Protein AF-A0A7C3IJN9-F1 (afdb_monomer_lite)

Radius of gyration: 26.04 Å; chains: 1; bounding box: 94×50×66 Å

Foldseek 3Di:
DDDDDDDDDDDDDDPDDPPPDPPPDPDDDPQFFWKWWDFPVDIAIAGDWDDDDQKIWGAHPVGIDIDGNVRTPDMDTHRLPPDPLQALLSLLLVLLCLPVPPCPDPVVDPPCDQPSQNHPPDPLLVSLVVCLVRCPDLSVLSVSLSNSSNSCVVVVNLVVSLVSLCVSLVVCVVPLSNVLSSLSSSLSSCSNDHDPVVSVVSLVVSCVSCVVCVVSSVVSVVSSVVPDPPDDPDPPDDDPDD

Sequence (242 aa):
MHVAWLTLALAATLAEPPPERPEAEFPAPFVGLHVLVRLADDLFTGHDLRYEGGQFRLRQREGDLTFAEERVLQVQFVDPRRDEFRDPVGLAIHVAHLRRGAPLKRLLIQRFGEGVLLRPEDPLAETFHRLVPRMWHPDLAALLCTEAARRCFLERRSKDAVMLFEAAALAEKARPDHAFVYGLMRVAALADFARPDEVQAAIRQLDAAHPEHRREILRFGLALREELPDRPGPPRILKGLK

Structure (mmCIF, N/CA/C/O backbone):
data_AF-A0A7C3IJN9-F1
#
_entry.id   AF-A0A7C3IJN9-F1
#
loop_
_atom_site.group_PDB
_atom_site.id
_atom_site.type_symbol
_atom_site.label_atom_id
_atom_site.label_alt_id
_atom_site.label_comp_id
_atom_site.label_asym_id
_atom_site.label_entity_id
_atom_site.label_seq_id
_atom_site.pdbx_PDB_ins_code
_atom_site.Cartn_x
_atom_site.Cartn_y
_atom_site.Cartn_z
_atom_site.occupancy
_atom_site.B_iso_or_equiv
_atom_site.auth_seq_id
_atom_site.auth_comp_id
_atom_site.auth_asym_id
_atom_site.auth_atom_id
_atom_site.pdbx_PDB_model_num
ATOM 1 N N . MET A 1 1 ? -68.624 38.966 11.008 1.00 31.97 1 MET A N 1
ATOM 2 C CA . MET A 1 1 ? -68.941 38.734 12.435 1.00 31.97 1 MET A CA 1
ATOM 3 C C . MET A 1 1 ? -69.465 37.312 12.590 1.00 31.97 1 MET A C 1
ATOM 5 O O . MET A 1 1 ? -70.337 36.961 11.816 1.00 31.97 1 MET A O 1
ATOM 9 N N . HIS A 1 2 ? -68.885 36.560 13.537 1.00 29.66 2 HIS A N 1
ATOM 10 C CA . HIS A 1 2 ? -69.374 35.352 14.251 1.00 29.66 2 HIS A CA 1
ATOM 11 C C . HIS A 1 2 ? -69.974 34.191 13.417 1.00 29.66 2 HIS A C 1
ATOM 13 O O . HIS A 1 2 ? -71.009 34.345 12.792 1.00 29.66 2 HIS A O 1
ATOM 19 N N . VAL A 1 3 ? -69.268 33.064 13.223 1.00 30.95 3 VAL A N 1
ATOM 20 C CA . VAL A 1 3 ? -69.105 31.871 14.108 1.00 30.95 3 VAL A CA 1
ATOM 21 C C . VAL A 1 3 ? -70.408 31.093 14.364 1.00 30.95 3 VAL A C 1
ATOM 23 O O . VAL A 1 3 ? -71.243 31.573 15.119 1.00 30.95 3 VAL A O 1
ATOM 26 N N . ALA A 1 4 ? -70.501 29.874 13.801 1.00 31.56 4 ALA A N 1
ATOM 27 C CA . ALA A 1 4 ? -70.979 28.604 14.405 1.00 31.56 4 ALA A CA 1
ATOM 28 C C . ALA A 1 4 ? -71.211 27.566 13.277 1.00 31.56 4 ALA A C 1
ATOM 30 O O . ALA A 1 4 ? -72.054 27.772 12.414 1.00 31.56 4 ALA A O 1
ATOM 31 N N . TRP A 1 5 ? -70.308 26.601 13.072 1.00 28.75 5 TRP A N 1
ATOM 32 C CA . TRP A 1 5 ? -70.354 25.224 13.604 1.00 28.75 5 TRP A CA 1
ATOM 33 C C . TRP A 1 5 ? -71.613 24.425 13.229 1.00 28.75 5 TRP A C 1
ATOM 35 O O . TRP A 1 5 ? -72.658 24.610 13.841 1.00 28.75 5 TRP A O 1
ATOM 45 N N . LEU A 1 6 ? -71.458 23.439 12.333 1.00 29.19 6 LEU A N 1
ATOM 46 C CA . LEU A 1 6 ? -71.998 22.096 12.564 1.00 29.19 6 LEU A CA 1
ATOM 47 C C . LEU A 1 6 ? -71.285 21.026 11.722 1.00 29.19 6 LEU A C 1
ATOM 49 O O . LEU A 1 6 ? -71.168 21.097 10.503 1.00 29.19 6 LEU A O 1
ATOM 53 N N . THR A 1 7 ? -70.769 20.071 12.480 1.00 38.94 7 THR A N 1
ATOM 54 C CA . THR A 1 7 ? -69.966 18.890 12.187 1.00 38.94 7 THR A CA 1
ATOM 55 C C . THR A 1 7 ? -70.764 17.827 11.433 1.00 38.94 7 THR A C 1
ATOM 57 O O . THR A 1 7 ? -71.922 17.603 11.769 1.00 38.94 7 THR A O 1
ATOM 60 N N . LEU A 1 8 ? -70.118 17.072 10.539 1.00 34.22 8 LEU A N 1
ATOM 61 C CA . LEU A 1 8 ? -70.414 15.645 10.361 1.00 34.22 8 LEU A CA 1
ATOM 62 C C . LEU A 1 8 ? -69.212 14.926 9.742 1.00 34.22 8 LEU A C 1
ATOM 64 O O . LEU A 1 8 ? -68.739 15.249 8.656 1.00 34.22 8 LEU A O 1
ATOM 68 N N . ALA A 1 9 ? -68.698 13.985 10.525 1.00 37.03 9 ALA A N 1
ATOM 69 C CA . ALA A 1 9 ? -67.607 13.083 10.218 1.00 37.03 9 ALA A CA 1
ATOM 70 C C . ALA A 1 9 ? -68.034 12.019 9.201 1.00 37.03 9 ALA A C 1
ATOM 72 O O . ALA A 1 9 ? -69.174 11.567 9.268 1.00 37.03 9 ALA A O 1
ATOM 73 N N . LEU A 1 10 ? -67.098 11.523 8.382 1.00 31.80 10 LEU A N 1
ATOM 74 C CA . LEU A 1 10 ? -66.952 10.079 8.184 1.00 31.80 10 LEU A CA 1
ATOM 75 C C . LEU A 1 10 ? -65.645 9.693 7.474 1.00 31.80 10 LEU A C 1
ATOM 77 O O . LEU A 1 10 ? -65.274 10.271 6.461 1.00 31.80 10 LEU A O 1
ATOM 81 N N . ALA A 1 11 ? -65.065 8.617 8.007 1.00 34.41 11 ALA A N 1
ATOM 82 C CA . ALA A 1 11 ? -64.186 7.638 7.376 1.00 34.41 11 ALA A CA 1
ATOM 83 C C . ALA A 1 11 ? -62.744 8.050 7.042 1.00 34.41 11 ALA A C 1
ATOM 85 O O . ALA A 1 11 ? -62.400 8.519 5.961 1.00 34.41 11 ALA A O 1
ATOM 86 N N . ALA A 1 12 ? -61.884 7.699 7.998 1.00 40.62 12 ALA A N 1
ATOM 87 C CA . ALA A 1 12 ? -60.512 7.303 7.762 1.00 40.62 12 ALA A CA 1
ATOM 88 C C . ALA A 1 12 ? -60.417 6.255 6.639 1.00 40.62 12 ALA A C 1
ATOM 90 O O . ALA A 1 12 ? -61.021 5.186 6.722 1.00 40.62 12 ALA A O 1
ATOM 91 N N . THR A 1 13 ? -59.568 6.518 5.654 1.00 37.34 13 THR A N 1
ATOM 92 C CA . THR A 1 13 ? -58.823 5.463 4.970 1.00 37.34 13 THR A CA 1
ATOM 93 C C . THR A 1 13 ? -57.368 5.634 5.357 1.00 37.34 13 THR A C 1
ATOM 95 O O . THR A 1 13 ? -56.725 6.614 4.984 1.00 37.34 13 THR A O 1
ATOM 98 N N . LEU A 1 14 ? -56.898 4.681 6.160 1.00 45.66 14 LEU A N 1
ATOM 99 C CA . LEU A 1 14 ? -55.496 4.357 6.364 1.00 45.66 14 LEU A CA 1
ATOM 100 C C . LEU A 1 14 ? -54.824 4.239 4.992 1.00 45.66 14 LEU A C 1
ATOM 102 O O . LEU A 1 14 ? -54.976 3.229 4.311 1.00 45.66 14 LEU A O 1
ATOM 106 N N . ALA A 1 15 ? -54.117 5.281 4.572 1.00 41.75 15 ALA A N 1
ATOM 107 C CA . ALA A 1 15 ? -53.058 5.125 3.596 1.00 41.75 15 ALA A CA 1
ATOM 108 C C . ALA A 1 15 ? -51.794 4.873 4.416 1.00 41.75 15 ALA A C 1
ATOM 110 O O . ALA A 1 15 ? -51.289 5.781 5.077 1.00 41.75 15 ALA A O 1
ATOM 111 N N . GLU A 1 16 ? -51.348 3.618 4.448 1.00 43.84 16 GLU A N 1
ATOM 112 C CA . GLU A 1 16 ? -50.003 3.287 4.911 1.00 43.84 16 GLU A CA 1
ATOM 113 C C . GLU A 1 16 ? -49.004 4.206 4.186 1.00 43.84 16 GLU A C 1
ATOM 115 O O . GLU A 1 16 ? -49.148 4.413 2.972 1.00 43.84 16 GLU A O 1
ATOM 120 N N . PRO A 1 17 ? -48.018 4.803 4.885 1.00 49.34 17 PRO A N 1
ATOM 121 C CA . PRO A 1 17 ? -46.947 5.490 4.186 1.00 49.34 17 PRO A CA 1
ATOM 122 C C . PRO A 1 17 ? -46.278 4.471 3.251 1.00 49.34 17 PRO A C 1
ATOM 124 O O . PRO A 1 17 ? -46.093 3.316 3.649 1.00 49.34 17 PRO A O 1
ATOM 127 N N . PRO A 1 18 ? -45.951 4.849 2.002 1.00 48.44 18 PRO A N 1
ATOM 128 C CA . PRO A 1 18 ? -45.268 3.936 1.098 1.00 48.44 18 PRO A CA 1
ATOM 129 C C . PRO A 1 18 ? -43.995 3.433 1.789 1.00 48.44 18 PRO A C 1
ATOM 131 O O . PRO A 1 18 ? -43.355 4.225 2.487 1.00 48.44 18 PRO A O 1
ATOM 134 N N . PRO A 1 19 ? -43.623 2.150 1.626 1.00 46.22 19 PRO A N 1
ATOM 135 C CA . PRO A 1 19 ? -42.416 1.628 2.243 1.00 46.22 19 PRO A CA 1
ATOM 136 C C . PRO A 1 19 ? -41.251 2.523 1.832 1.00 46.22 19 PRO A C 1
ATOM 138 O O . PRO A 1 19 ? -41.043 2.760 0.636 1.00 46.22 19 PRO A O 1
ATOM 141 N N . GLU A 1 20 ? -40.545 3.055 2.831 1.00 46.28 20 GLU A N 1
ATOM 142 C CA . GLU A 1 20 ? -39.294 3.774 2.636 1.00 46.28 20 GLU A CA 1
ATOM 143 C C . GLU A 1 20 ? -38.434 2.917 1.711 1.00 46.28 20 GLU A C 1
ATOM 145 O O . GLU A 1 20 ? -38.054 1.787 2.035 1.00 46.28 20 GLU A O 1
ATOM 150 N N . ARG A 1 21 ? -38.201 3.415 0.493 1.00 44.62 21 ARG A N 1
ATOM 151 C CA . ARG A 1 21 ? -37.205 2.812 -0.385 1.00 44.62 21 ARG A CA 1
ATOM 152 C C . ARG A 1 21 ? -35.904 2.832 0.416 1.00 44.62 21 ARG A C 1
ATOM 154 O O . ARG A 1 21 ? -35.572 3.906 0.917 1.00 44.62 21 ARG A O 1
ATOM 161 N N . PRO A 1 22 ? -35.165 1.715 0.546 1.00 43.25 22 PRO A N 1
ATOM 162 C CA . PRO A 1 22 ? -33.823 1.805 1.090 1.00 43.25 22 PRO A CA 1
ATOM 163 C C . PRO A 1 22 ? -33.089 2.829 0.229 1.00 43.25 22 PRO A C 1
ATOM 165 O O . PRO A 1 22 ? -33.107 2.711 -0.999 1.00 43.25 22 PRO A O 1
ATOM 168 N N . GLU A 1 23 ? -32.551 3.867 0.866 1.00 45.41 23 GLU A N 1
ATOM 169 C CA . GLU A 1 23 ? -31.748 4.912 0.242 1.00 45.41 23 GLU A CA 1
ATOM 170 C C . GLU A 1 23 ? -30.538 4.262 -0.440 1.00 45.41 23 GLU A C 1
ATOM 172 O O . GLU A 1 23 ? -29.438 4.163 0.098 1.00 45.41 23 GLU A O 1
ATOM 177 N N . ALA A 1 24 ? -30.753 3.758 -1.648 1.00 53.69 24 ALA A N 1
ATOM 178 C CA . ALA A 1 24 ? -29.718 3.364 -2.574 1.00 53.69 24 ALA A CA 1
ATOM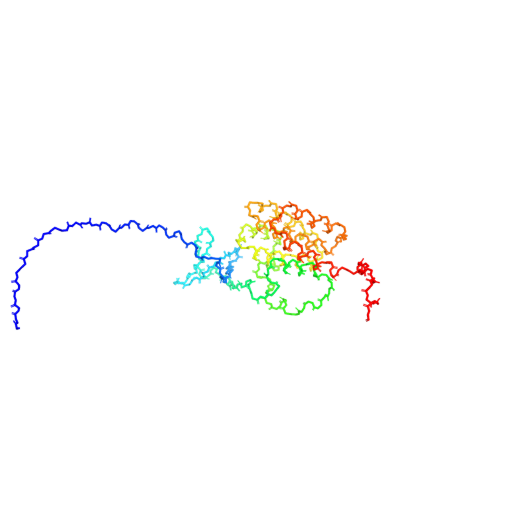 179 C C . ALA A 1 24 ? -29.267 4.625 -3.311 1.00 53.69 24 ALA A C 1
ATOM 181 O O . ALA A 1 24 ? -29.474 4.767 -4.509 1.00 53.69 24 ALA A O 1
ATOM 182 N N . GLU A 1 25 ? -28.656 5.548 -2.577 1.00 37.81 25 GLU A N 1
ATOM 183 C CA . GLU A 1 25 ? -27.892 6.651 -3.145 1.00 37.81 25 GLU A CA 1
ATOM 184 C C . GLU A 1 25 ? -26.593 6.763 -2.351 1.00 37.81 25 GLU A C 1
ATOM 186 O O . GLU A 1 25 ? -26.507 7.443 -1.335 1.00 37.81 25 GLU A O 1
ATOM 191 N N . PHE A 1 26 ? -25.552 6.060 -2.807 1.00 45.16 26 PHE A N 1
ATOM 192 C CA . PHE A 1 26 ? -24.185 6.495 -2.529 1.00 45.16 26 PHE A CA 1
ATOM 193 C C . PHE A 1 26 ? -23.992 7.824 -3.274 1.00 45.16 26 PHE A C 1
ATOM 195 O O . PHE A 1 26 ? -23.938 7.804 -4.509 1.00 45.16 26 PHE A O 1
ATOM 202 N N . PRO A 1 27 ? -23.898 8.983 -2.598 1.00 39.66 27 PRO A N 1
ATOM 203 C CA . PRO A 1 27 ? -23.778 10.237 -3.310 1.00 39.66 27 PRO A CA 1
ATOM 204 C C . PRO A 1 27 ? -22.301 10.455 -3.648 1.00 39.66 27 PRO A C 1
ATOM 206 O O . PRO A 1 27 ? -21.495 10.656 -2.744 1.00 39.66 27 PRO A O 1
ATOM 209 N N . ALA A 1 28 ? -21.971 10.465 -4.946 1.00 39.91 28 ALA A N 1
ATOM 210 C CA . ALA A 1 28 ? -20.707 10.963 -5.511 1.00 39.91 28 ALA A CA 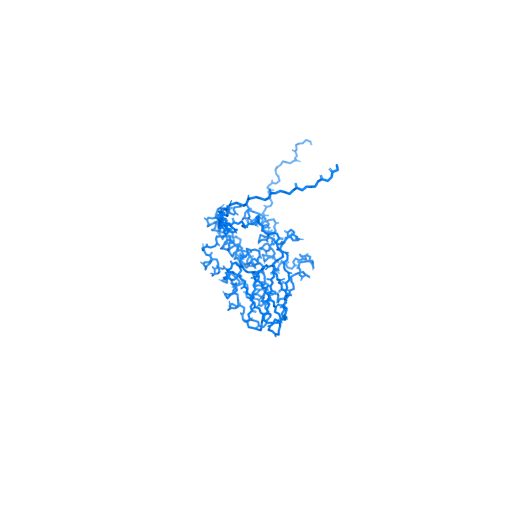1
ATOM 211 C C . ALA A 1 28 ? -19.410 10.264 -5.003 1.00 39.91 28 ALA A C 1
ATOM 213 O O . ALA A 1 28 ? -19.415 9.537 -4.011 1.00 39.91 28 ALA A O 1
ATOM 214 N N . PRO A 1 29 ? -18.246 10.421 -5.671 1.00 41.56 29 PRO A N 1
ATOM 215 C CA . PRO A 1 29 ? -16.986 9.927 -5.117 1.00 41.56 29 PRO A CA 1
ATOM 216 C C . PRO A 1 29 ? -16.675 10.705 -3.835 1.00 41.56 29 PRO A C 1
ATOM 218 O O . PRO A 1 29 ? -16.202 11.840 -3.898 1.00 41.56 29 PRO A O 1
ATOM 221 N N . PHE A 1 30 ? -16.968 10.103 -2.679 1.00 46.09 30 PHE A N 1
ATOM 222 C CA . PHE A 1 30 ? -16.747 10.683 -1.356 1.00 46.09 30 PHE A CA 1
ATOM 223 C C . PHE A 1 30 ? -15.338 11.294 -1.277 1.00 46.09 30 PHE A C 1
ATOM 225 O O . PHE A 1 30 ? -14.324 10.598 -1.322 1.00 46.09 30 PHE A O 1
ATOM 232 N N . VAL A 1 31 ? -15.278 12.623 -1.185 1.00 49.59 31 VAL A N 1
ATOM 233 C CA . VAL A 1 31 ? -14.062 13.408 -0.921 1.00 49.59 31 VAL A CA 1
ATOM 234 C C . VAL A 1 31 ? -13.859 13.435 0.599 1.00 49.59 31 VAL A C 1
ATOM 236 O O . VAL A 1 31 ? -13.909 14.484 1.231 1.00 49.59 31 VAL A O 1
ATOM 239 N N . GLY A 1 32 ? -13.793 12.258 1.221 1.00 57.41 32 GLY A N 1
ATOM 240 C CA . GLY A 1 32 ? -13.760 12.118 2.675 1.00 57.41 32 GLY A CA 1
ATOM 241 C C . GLY A 1 32 ? -12.337 11.992 3.206 1.00 57.41 32 GLY A C 1
ATOM 242 O O . GLY A 1 32 ? -11.511 11.309 2.608 1.00 57.41 32 GLY A O 1
ATOM 243 N N . LEU A 1 33 ? -12.068 12.603 4.362 1.00 71.94 33 LEU A N 1
ATOM 244 C CA . LEU A 1 33 ? -10.936 12.224 5.207 1.00 71.94 33 LEU A CA 1
ATOM 245 C C . LEU A 1 33 ? -11.056 10.728 5.528 1.00 71.94 33 LEU A C 1
ATOM 247 O O . LEU A 1 33 ? -12.065 10.301 6.095 1.00 71.94 33 LEU A O 1
ATOM 251 N N . HIS A 1 34 ? -10.045 9.934 5.185 1.00 81.62 34 HIS A N 1
ATOM 252 C CA . HIS A 1 34 ? -9.958 8.564 5.673 1.00 81.62 34 HIS A CA 1
ATOM 253 C C . HIS A 1 34 ? -9.617 8.589 7.155 1.00 81.62 34 HIS A C 1
ATOM 255 O O . HIS A 1 34 ? -8.799 9.392 7.599 1.00 81.62 34 HIS A O 1
ATOM 261 N N . VAL A 1 35 ? -10.224 7.696 7.922 1.00 87.06 35 VAL A N 1
ATOM 262 C CA . VAL A 1 35 ? -9.933 7.552 9.344 1.00 87.06 35 VAL A CA 1
ATOM 263 C C . VAL A 1 35 ? -9.258 6.214 9.573 1.00 87.06 35 VAL A C 1
ATOM 265 O O . VAL A 1 35 ? -9.725 5.183 9.091 1.00 87.06 35 VAL A O 1
ATOM 268 N N . LEU A 1 36 ? -8.160 6.249 10.314 1.00 88.19 36 LEU A N 1
ATOM 269 C CA . LEU A 1 36 ? -7.450 5.097 10.835 1.00 88.19 36 LEU A CA 1
ATOM 270 C C . LEU A 1 36 ? -7.704 5.040 12.339 1.00 88.19 36 LEU A C 1
ATOM 272 O O . LEU A 1 36 ? -7.437 6.009 13.047 1.00 88.19 36 LEU A O 1
ATOM 276 N N . VAL A 1 37 ? -8.224 3.917 12.820 1.00 90.62 37 VAL A N 1
ATOM 277 C CA . VAL A 1 37 ? -8.437 3.658 14.245 1.00 90.62 37 VAL A CA 1
ATOM 278 C C . VAL A 1 37 ? -7.566 2.480 14.636 1.00 90.62 37 VAL A C 1
ATOM 280 O O . VAL A 1 37 ? -7.714 1.380 14.099 1.00 90.62 37 VAL A O 1
ATOM 283 N N . ARG A 1 38 ? -6.643 2.713 15.565 1.00 89.44 38 ARG A N 1
ATOM 284 C CA . ARG A 1 38 ? -5.737 1.693 16.078 1.00 89.44 38 ARG A CA 1
ATOM 285 C C . ARG A 1 38 ? -6.160 1.231 17.459 1.00 89.44 38 ARG A C 1
ATOM 287 O O . ARG A 1 38 ? -6.350 2.043 18.363 1.00 89.44 38 ARG A O 1
ATOM 294 N N . LEU A 1 39 ? -6.234 -0.084 17.607 1.00 91.12 39 LEU A N 1
ATOM 295 C CA . LEU A 1 39 ? -6.335 -0.791 18.878 1.00 91.12 39 LEU A CA 1
ATOM 296 C C . LEU A 1 39 ? -4.984 -1.466 19.183 1.00 91.12 39 LEU A C 1
ATOM 298 O O . LEU A 1 39 ? -4.082 -1.453 18.345 1.00 91.12 39 LEU A O 1
ATOM 302 N N . ALA A 1 40 ? -4.843 -2.080 20.361 1.00 85.12 40 ALA A N 1
ATOM 303 C CA . ALA A 1 40 ? -3.608 -2.769 20.765 1.00 85.12 40 ALA A CA 1
ATOM 304 C C . ALA A 1 40 ? -3.120 -3.810 19.745 1.00 85.12 40 ALA A C 1
ATOM 306 O O . ALA A 1 40 ? -1.946 -3.806 19.372 1.00 85.12 40 ALA A O 1
ATOM 307 N N . ASP A 1 41 ? -4.045 -4.624 19.238 1.00 82.94 41 ASP A N 1
ATOM 308 C CA . ASP A 1 41 ? -3.721 -5.759 18.371 1.00 82.94 41 ASP A CA 1
ATOM 309 C C . ASP A 1 41 ? -4.156 -5.553 16.916 1.00 82.94 41 ASP A C 1
ATOM 311 O O . ASP A 1 41 ? -3.899 -6.412 16.065 1.00 82.94 41 ASP A O 1
ATOM 315 N N . ASP A 1 42 ? -4.826 -4.430 16.614 1.00 87.69 42 ASP A N 1
ATOM 316 C CA . ASP A 1 42 ? -5.486 -4.267 15.324 1.00 87.69 42 ASP A CA 1
ATOM 317 C C . ASP A 1 42 ? -5.579 -2.833 14.777 1.00 87.69 42 ASP A C 1
ATOM 319 O O . ASP A 1 42 ? -5.455 -1.847 15.503 1.00 87.69 42 ASP A O 1
ATOM 323 N N . LEU A 1 43 ? -5.805 -2.727 13.464 1.00 89.19 43 LEU A N 1
ATOM 324 C CA . LEU A 1 43 ? -6.036 -1.474 12.746 1.00 89.19 43 LEU A CA 1
ATOM 325 C C . LEU A 1 43 ? -7.294 -1.561 11.886 1.00 89.19 43 LEU A C 1
ATOM 327 O O . LEU A 1 43 ? -7.444 -2.463 11.054 1.00 89.19 43 LEU A O 1
ATOM 331 N N . PHE A 1 44 ? -8.129 -0.537 12.013 1.00 89.50 44 PHE A N 1
ATOM 332 C CA . PHE A 1 44 ? -9.328 -0.349 11.216 1.00 89.50 44 PHE A CA 1
ATOM 333 C C . PHE A 1 44 ? -9.217 0.919 10.383 1.00 89.50 44 PHE A C 1
ATOM 335 O O . PHE A 1 44 ? -8.703 1.939 10.839 1.00 89.50 44 PHE A O 1
ATOM 342 N N . THR A 1 45 ? -9.715 0.852 9.152 1.00 88.62 45 THR A N 1
ATOM 343 C CA . THR A 1 45 ? -9.779 2.001 8.246 1.00 88.62 45 THR A CA 1
ATOM 344 C C . THR A 1 45 ? -11.218 2.245 7.829 1.00 88.62 45 THR A C 1
ATOM 346 O O . THR A 1 45 ? -11.943 1.278 7.595 1.00 88.62 45 THR A O 1
ATOM 349 N N . GLY A 1 46 ? -11.628 3.500 7.702 1.00 88.81 46 GLY A N 1
ATOM 350 C CA . GLY A 1 46 ? -12.984 3.846 7.293 1.00 88.81 46 GLY A CA 1
ATOM 351 C C . GLY A 1 46 ? -13.149 5.332 7.006 1.00 88.81 46 GLY A C 1
ATOM 352 O O . GLY A 1 46 ? -12.190 6.026 6.657 1.00 88.81 46 GLY A O 1
ATOM 353 N N . HIS A 1 47 ? -14.372 5.811 7.167 1.00 85.50 47 HIS A N 1
ATOM 354 C CA . HIS A 1 47 ? -14.796 7.202 7.039 1.00 85.50 47 HIS A CA 1
ATOM 355 C C . HIS A 1 47 ? -15.823 7.517 8.131 1.00 85.50 47 HIS A C 1
ATOM 357 O O . HIS A 1 47 ? -16.327 6.605 8.774 1.00 85.50 47 HIS A O 1
ATOM 363 N N . ASP A 1 48 ? -16.121 8.801 8.348 1.00 86.81 48 ASP A N 1
ATOM 364 C CA . ASP A 1 48 ? -17.144 9.256 9.312 1.00 86.81 48 ASP A CA 1
ATOM 365 C C . ASP A 1 48 ? -16.991 8.611 10.706 1.00 86.81 48 ASP A C 1
ATOM 367 O O . ASP A 1 48 ? -17.718 7.691 11.084 1.00 86.81 48 ASP A O 1
ATOM 371 N N . LEU A 1 49 ? -15.989 9.072 11.461 1.00 91.25 49 LEU A N 1
ATOM 372 C CA . LEU A 1 49 ? -15.806 8.668 12.852 1.00 91.25 49 LEU A CA 1
ATOM 373 C C . LEU A 1 49 ? -16.664 9.542 13.764 1.00 91.25 49 LEU A C 1
ATOM 375 O O . LEU A 1 49 ? -16.492 10.761 13.805 1.00 91.25 49 LEU A O 1
ATOM 379 N N . ARG A 1 50 ? -17.529 8.903 14.547 1.00 92.88 50 ARG A N 1
ATOM 380 C CA . ARG A 1 50 ? -18.372 9.548 15.556 1.00 92.88 50 ARG A CA 1
ATOM 381 C C . ARG A 1 50 ? -17.986 9.068 16.943 1.00 92.88 50 ARG A C 1
ATOM 383 O O . ARG A 1 50 ? -17.541 7.934 17.100 1.00 92.88 50 ARG A O 1
ATOM 390 N N . TYR A 1 51 ? -18.167 9.927 17.936 1.00 93.62 51 TYR A N 1
ATOM 391 C CA . TYR A 1 51 ? -17.941 9.595 19.336 1.00 93.62 51 TYR A CA 1
ATOM 392 C C . TYR A 1 51 ? -19.190 9.940 20.143 1.00 93.62 51 TYR A C 1
ATOM 394 O O . TYR A 1 51 ? -19.647 11.083 20.111 1.00 93.62 51 TYR A O 1
ATOM 402 N N . GLU A 1 52 ? -19.744 8.953 20.841 1.00 93.06 52 GLU A N 1
ATOM 403 C CA . GLU A 1 52 ? -20.929 9.109 21.681 1.00 93.06 52 GLU A CA 1
ATOM 404 C C . GLU A 1 52 ? -20.866 8.122 22.851 1.00 93.06 52 GLU A C 1
ATOM 406 O O . GLU A 1 52 ? -20.578 6.942 22.664 1.00 93.06 52 GLU A O 1
ATOM 411 N N . GLY A 1 53 ? -21.111 8.607 24.073 1.00 92.31 53 GLY A N 1
ATOM 412 C CA . GLY A 1 53 ? -21.247 7.748 25.255 1.00 92.31 53 GLY A CA 1
ATOM 413 C C . GLY A 1 53 ? -20.028 6.873 25.579 1.00 92.31 53 GLY A C 1
ATOM 414 O O . GLY A 1 53 ? -20.209 5.729 25.987 1.00 92.31 53 GLY A O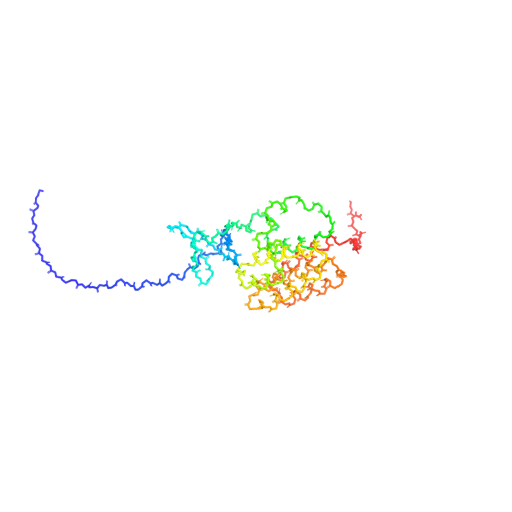 1
ATOM 415 N N . GLY A 1 54 ? -18.800 7.371 25.382 1.00 94.62 54 GLY A N 1
ATOM 416 C CA . GLY A 1 54 ? -17.573 6.592 25.622 1.00 94.62 54 GLY A CA 1
ATOM 417 C C . GLY A 1 54 ? -17.260 5.566 24.528 1.00 94.62 54 GLY A C 1
ATOM 418 O O . GLY A 1 54 ? -16.450 4.663 24.735 1.00 94.62 54 GLY A O 1
ATOM 419 N N . GLN A 1 55 ? -17.911 5.664 23.366 1.00 96.12 55 GLN A N 1
ATOM 420 C CA . GLN A 1 55 ? -17.703 4.756 22.244 1.00 96.12 55 GLN A CA 1
ATOM 421 C C . GLN A 1 55 ? -17.413 5.518 20.957 1.00 96.12 55 GLN A C 1
ATOM 423 O O . GLN A 1 55 ? -18.038 6.531 20.646 1.00 96.12 55 GLN A O 1
ATOM 428 N N . PHE A 1 56 ? -16.482 4.982 20.178 1.00 95.12 56 PHE A N 1
ATOM 429 C CA . PHE A 1 56 ? -16.228 5.391 18.808 1.00 95.12 56 PHE A CA 1
ATOM 430 C C . PHE A 1 56 ? -17.033 4.523 17.849 1.00 95.12 56 PHE A C 1
ATOM 432 O O . PHE A 1 56 ? -16.985 3.301 17.947 1.00 95.12 56 PHE A O 1
ATOM 439 N N . ARG A 1 57 ? -17.702 5.138 16.875 1.00 95.31 57 ARG A N 1
ATOM 440 C CA . ARG A 1 57 ? -18.351 4.459 15.750 1.00 95.31 57 ARG A CA 1
ATOM 441 C C . ARG A 1 57 ? -17.676 4.888 14.455 1.00 95.31 57 ARG A C 1
ATOM 443 O O . ARG A 1 57 ? -17.675 6.072 14.129 1.00 95.31 57 ARG A O 1
ATOM 450 N N . LEU A 1 58 ? -17.091 3.937 13.740 1.00 92.94 58 LEU A N 1
ATOM 451 C CA . LEU A 1 58 ? -16.410 4.134 12.464 1.00 92.94 58 LEU A CA 1
ATOM 452 C C . LEU A 1 58 ? -17.227 3.488 11.352 1.00 92.94 58 LEU A C 1
ATOM 454 O O . LEU A 1 58 ? -17.463 2.280 11.392 1.00 92.94 58 LEU A O 1
ATOM 458 N N . ARG A 1 59 ? -17.589 4.256 10.325 1.00 89.50 59 ARG A N 1
ATOM 459 C CA . ARG A 1 59 ? -18.218 3.693 9.132 1.00 89.50 59 ARG A CA 1
ATOM 460 C C . ARG A 1 59 ? -17.166 3.077 8.215 1.00 89.50 59 ARG A C 1
ATOM 462 O O . ARG A 1 59 ? -16.165 3.704 7.873 1.00 89.50 59 ARG A O 1
ATOM 469 N N . GLN A 1 60 ? -17.388 1.839 7.799 1.00 86.81 60 GLN A N 1
ATOM 470 C CA . GLN A 1 60 ? -16.563 1.115 6.836 1.00 86.81 60 GLN A CA 1
ATOM 471 C C . GLN A 1 60 ? -17.389 0.725 5.608 1.00 86.81 60 GLN A C 1
ATOM 473 O O . GLN A 1 60 ? -18.586 0.999 5.511 1.00 86.81 60 GLN A O 1
ATOM 478 N N . ARG A 1 61 ? -16.742 0.068 4.641 1.00 76.12 61 ARG A N 1
ATOM 479 C CA . ARG A 1 61 ? -17.416 -0.469 3.452 1.00 76.12 61 ARG A CA 1
ATOM 480 C C . ARG A 1 61 ? -18.457 -1.539 3.800 1.00 76.12 61 ARG A C 1
ATOM 482 O O . ARG A 1 61 ? -19.495 -1.597 3.153 1.00 76.12 61 ARG A O 1
ATOM 489 N N . GLU A 1 62 ? -18.158 -2.382 4.784 1.00 81.38 62 GLU A N 1
ATOM 490 C CA . GLU A 1 62 ? -18.969 -3.552 5.156 1.00 81.38 62 GLU A CA 1
ATOM 491 C C . GLU A 1 62 ? -20.037 -3.233 6.213 1.00 81.38 62 GLU A C 1
ATOM 493 O O . GLU A 1 62 ? -20.897 -4.063 6.494 1.00 81.38 62 GLU A O 1
ATOM 498 N N . GLY A 1 63 ? -20.005 -2.027 6.781 1.00 87.31 63 GLY A N 1
ATOM 499 C CA . GLY A 1 63 ? -20.905 -1.595 7.842 1.00 87.31 63 GLY A CA 1
ATOM 500 C C . GLY A 1 63 ? -20.198 -0.688 8.838 1.00 87.31 63 GLY A C 1
ATOM 501 O O . GLY A 1 63 ? -19.100 -0.197 8.580 1.00 87.31 63 GLY A O 1
ATOM 502 N N . ASP A 1 64 ? -20.831 -0.479 9.984 1.00 91.00 64 ASP A N 1
ATOM 503 C CA . ASP A 1 64 ? -20.262 0.322 11.060 1.00 91.00 64 ASP A CA 1
ATOM 504 C C . ASP A 1 64 ? -19.573 -0.575 12.087 1.00 91.00 64 ASP A C 1
ATOM 506 O O . ASP A 1 64 ? -20.110 -1.608 12.489 1.00 91.00 64 ASP A O 1
ATOM 510 N N . LEU A 1 65 ? -18.398 -0.150 12.542 1.00 92.38 65 LEU A N 1
ATOM 511 C CA . LEU A 1 65 ? -17.702 -0.747 13.671 1.00 92.38 65 LEU A CA 1
ATOM 512 C C . LEU A 1 65 ? -17.781 0.167 14.882 1.00 92.38 65 LEU A C 1
ATOM 514 O O . LEU A 1 65 ? -17.593 1.377 14.763 1.00 92.38 65 LEU A O 1
ATOM 518 N N . THR A 1 66 ? -17.983 -0.434 16.050 1.00 94.50 66 THR A N 1
ATOM 519 C CA . THR A 1 66 ? -17.986 0.281 17.324 1.00 94.50 66 THR A CA 1
ATOM 520 C C . THR A 1 66 ? -16.826 -0.183 18.191 1.00 94.50 66 THR A C 1
ATOM 522 O O . THR A 1 66 ? -16.574 -1.382 18.332 1.00 94.50 66 THR A O 1
ATOM 525 N N . PHE A 1 67 ? -16.135 0.771 18.802 1.00 94.31 67 PHE A N 1
ATOM 526 C CA . PHE A 1 67 ? -15.012 0.546 19.699 1.00 94.31 67 PHE A CA 1
ATOM 527 C C . PHE A 1 67 ? -15.264 1.278 21.011 1.00 94.31 67 PHE A C 1
ATOM 529 O O . PHE A 1 67 ? -15.670 2.437 21.004 1.00 94.31 67 PHE A O 1
ATOM 536 N N . ALA A 1 68 ? -14.996 0.621 22.134 1.00 94.38 68 ALA A N 1
ATOM 537 C CA . ALA A 1 68 ? -14.963 1.301 23.423 1.00 94.38 68 ALA A CA 1
ATOM 538 C C . ALA A 1 68 ? -13.727 2.216 23.490 1.00 94.38 68 ALA A C 1
ATOM 540 O O . ALA A 1 68 ? -12.661 1.831 22.996 1.00 94.38 68 ALA A O 1
ATOM 541 N N . GLU A 1 69 ? -13.871 3.417 24.051 1.00 94.19 69 GLU A N 1
ATOM 542 C CA . GLU A 1 69 ? -12.815 4.436 24.116 1.00 94.19 69 GLU A CA 1
ATOM 543 C C . GLU A 1 69 ? -11.521 3.896 24.729 1.00 94.19 69 GLU A C 1
ATOM 545 O O . GLU A 1 69 ? -10.446 4.096 24.170 1.00 94.19 69 GLU A O 1
ATOM 550 N N . GLU A 1 70 ? -11.624 3.118 25.805 1.00 94.06 70 GLU A N 1
ATOM 551 C CA . GLU A 1 70 ? -10.489 2.540 26.524 1.00 94.06 70 GLU A CA 1
ATOM 552 C C . GLU A 1 70 ? -9.665 1.544 25.693 1.00 94.06 70 GLU A C 1
ATOM 554 O O . GLU A 1 70 ? -8.538 1.208 26.056 1.00 94.06 70 GLU A O 1
ATOM 559 N N . ARG A 1 71 ? -10.215 1.057 24.574 1.00 93.75 71 ARG A N 1
ATOM 560 C CA . ARG A 1 71 ? -9.520 0.148 23.653 1.00 93.75 71 ARG A CA 1
ATOM 561 C C . ARG A 1 71 ? -8.788 0.886 22.537 1.00 93.75 71 ARG A C 1
ATOM 563 O O . ARG A 1 71 ? -7.937 0.281 21.881 1.00 93.75 71 ARG A O 1
ATOM 570 N N . VAL A 1 72 ? -9.141 2.146 22.279 1.00 92.69 72 VAL A N 1
ATOM 571 C CA . VAL A 1 72 ? -8.588 2.932 21.175 1.00 92.69 72 VAL A CA 1
ATOM 572 C C . VAL A 1 72 ? -7.273 3.561 21.611 1.00 92.69 72 VAL A C 1
ATOM 574 O O . VAL A 1 72 ? -7.229 4.422 22.480 1.00 92.69 72 VAL A O 1
ATOM 577 N N . LEU A 1 73 ? -6.184 3.142 20.970 1.00 89.56 73 LEU A N 1
ATOM 578 C CA . LEU A 1 73 ? -4.853 3.691 21.222 1.00 89.56 73 LEU A CA 1
ATOM 579 C C . LEU A 1 73 ? -4.605 4.971 20.432 1.00 89.56 73 LEU A C 1
ATOM 581 O O . LEU A 1 73 ? -3.927 5.880 20.905 1.00 89.56 73 LEU A O 1
ATOM 585 N N . GLN A 1 74 ? -5.109 5.024 19.199 1.00 88.56 74 GLN A N 1
ATOM 586 C CA . GLN A 1 74 ? -4.856 6.142 18.304 1.00 88.56 74 GLN A CA 1
ATOM 587 C C . GLN A 1 74 ? -5.968 6.281 17.270 1.00 88.56 74 GLN A C 1
ATOM 589 O O . GLN A 1 74 ? -6.438 5.296 16.701 1.00 88.56 74 GLN A O 1
ATOM 594 N N . VAL A 1 75 ? -6.326 7.529 16.979 1.00 88.12 75 VAL A N 1
ATOM 595 C CA . VAL A 1 75 ? -7.159 7.906 15.837 1.00 88.12 75 VAL A CA 1
ATOM 596 C C . VAL A 1 75 ? -6.350 8.838 14.950 1.00 88.12 75 VAL A C 1
ATOM 598 O O . VAL A 1 75 ? -5.774 9.814 15.432 1.00 88.12 75 VAL A O 1
ATOM 601 N N . GLN A 1 76 ? -6.318 8.559 13.651 1.00 84.62 76 GLN A N 1
ATOM 602 C CA . GLN A 1 76 ? -5.624 9.395 12.685 1.00 84.62 76 GLN A CA 1
ATOM 603 C C . GLN A 1 76 ? -6.482 9.669 11.459 1.00 84.62 76 GLN A C 1
ATOM 605 O O . GLN A 1 76 ? -7.092 8.770 10.888 1.00 84.62 76 GLN A O 1
ATOM 610 N N . PHE A 1 77 ? -6.494 10.930 11.039 1.00 81.69 77 PHE A N 1
ATOM 611 C CA . PHE A 1 77 ? -7.193 11.380 9.845 1.00 81.69 77 PHE A CA 1
ATOM 612 C C . PHE A 1 77 ? -6.193 11.526 8.699 1.00 81.69 77 PHE A C 1
ATOM 614 O O . PHE A 1 77 ? -5.185 12.225 8.820 1.00 81.69 77 PHE A O 1
ATOM 621 N N . VAL A 1 78 ? -6.477 10.865 7.584 1.00 75.94 78 VAL A N 1
ATOM 622 C CA . VAL A 1 78 ? -5.641 10.817 6.388 1.00 75.94 78 VAL A CA 1
ATOM 623 C C . VAL A 1 78 ? -6.417 11.433 5.229 1.00 75.94 78 VAL A C 1
ATOM 625 O O . VAL A 1 78 ? -7.421 10.894 4.778 1.00 75.94 78 VAL A O 1
ATOM 628 N N . ASP A 1 79 ? -5.943 12.580 4.742 1.00 72.88 79 ASP A N 1
ATOM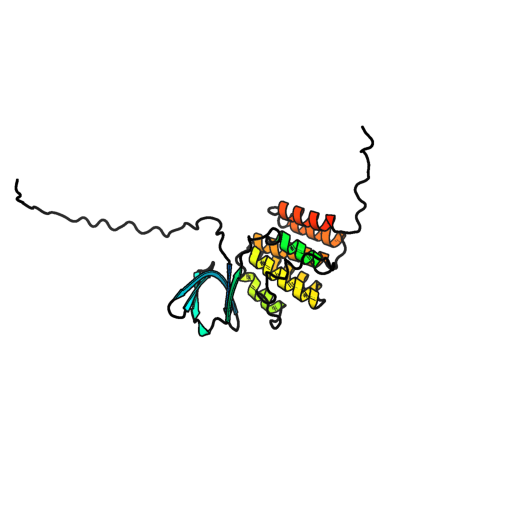 629 C CA . ASP A 1 79 ? -6.466 13.241 3.540 1.00 72.88 79 ASP A CA 1
ATOM 630 C C . ASP A 1 79 ? -5.564 12.932 2.335 1.00 72.88 79 ASP A C 1
ATOM 632 O O . ASP A 1 79 ? -4.516 13.571 2.184 1.00 72.88 79 ASP A O 1
ATOM 636 N N . PRO A 1 80 ? -5.900 11.975 1.462 1.00 59.94 80 PRO A N 1
ATOM 637 C CA . PRO A 1 80 ? -5.040 11.646 0.335 1.00 59.94 80 PRO A CA 1
ATOM 638 C C . PRO A 1 80 ? -5.054 12.717 -0.770 1.00 59.94 80 PRO A C 1
ATOM 640 O O . PRO A 1 80 ? -4.251 12.632 -1.682 1.00 59.94 80 PRO A O 1
ATOM 643 N N . ARG A 1 81 ? -5.894 13.763 -0.725 1.00 58.12 81 ARG A N 1
ATOM 644 C CA . ARG A 1 81 ? -6.085 14.680 -1.873 1.00 58.12 81 ARG A CA 1
ATOM 645 C C . ARG A 1 81 ? -5.376 16.033 -1.763 1.00 58.12 81 ARG A C 1
ATOM 647 O O . ARG A 1 81 ? -5.522 16.871 -2.646 1.00 58.12 81 ARG A O 1
ATOM 654 N N . ARG A 1 82 ? -4.601 16.277 -0.702 1.00 55.50 82 ARG A N 1
ATOM 655 C CA . ARG A 1 82 ? -4.004 17.600 -0.412 1.00 55.50 82 ARG A CA 1
ATOM 656 C C . ARG A 1 82 ? -2.650 17.928 -1.073 1.00 55.50 82 ARG A C 1
ATOM 658 O O . ARG A 1 82 ? -2.079 18.949 -0.703 1.00 55.50 82 ARG A O 1
ATOM 665 N N . ASP A 1 83 ? -2.120 17.125 -2.002 1.00 50.56 83 ASP A N 1
ATOM 666 C CA . ASP A 1 83 ? -0.866 17.460 -2.716 1.00 50.56 83 ASP A CA 1
ATOM 667 C C . ASP A 1 83 ? -0.629 16.603 -3.980 1.00 50.56 83 ASP A C 1
ATOM 669 O O . ASP A 1 83 ? -1.088 15.463 -4.051 1.00 50.56 83 ASP A O 1
ATOM 673 N N . GLU A 1 84 ? 0.171 17.108 -4.928 1.00 44.03 84 GLU A N 1
ATOM 674 C CA . GLU A 1 84 ? 0.523 16.477 -6.228 1.00 44.03 84 GLU A CA 1
ATOM 675 C C . GLU A 1 84 ? 1.282 15.131 -6.113 1.00 44.03 84 GLU A C 1
ATOM 677 O O . GLU A 1 84 ? 1.501 14.435 -7.103 1.00 44.03 84 GLU A O 1
ATOM 682 N N . PHE A 1 85 ? 1.654 14.733 -4.893 1.00 51.62 85 PHE A N 1
ATOM 683 C CA . PHE A 1 85 ? 2.405 13.514 -4.572 1.00 51.62 85 PHE A CA 1
ATOM 684 C C . PHE A 1 85 ? 1.596 12.484 -3.767 1.00 51.62 85 PHE A C 1
ATOM 686 O O . PHE A 1 85 ? 2.188 11.613 -3.131 1.00 51.62 85 PHE A O 1
ATOM 693 N N . ARG A 1 86 ? 0.261 12.596 -3.729 1.00 66.75 86 ARG A N 1
ATOM 694 C CA . ARG A 1 86 ? -0.587 11.720 -2.900 1.00 66.75 86 ARG A CA 1
ATOM 695 C C . ARG A 1 86 ? -1.508 10.764 -3.667 1.00 66.75 86 ARG A C 1
ATOM 697 O O . ARG A 1 86 ? -2.167 9.957 -3.021 1.00 66.75 86 ARG A O 1
ATOM 704 N N . ASP A 1 87 ? -1.522 10.795 -5.002 1.00 78.38 87 ASP A N 1
ATOM 705 C CA . ASP A 1 87 ? -2.137 9.703 -5.769 1.00 78.38 87 ASP A CA 1
ATOM 706 C C . ASP A 1 87 ? -1.191 8.482 -5.837 1.00 78.38 87 ASP A C 1
ATOM 708 O O . ASP A 1 87 ? 0.016 8.608 -5.573 1.00 78.38 87 ASP A O 1
ATOM 712 N N . PRO A 1 88 ? -1.693 7.284 -6.190 1.00 87.88 88 PRO A N 1
ATOM 713 C CA . PRO A 1 88 ? -0.864 6.083 -6.203 1.00 87.88 88 PRO A CA 1
ATOM 714 C C . PRO A 1 88 ? 0.366 6.181 -7.112 1.00 87.88 88 PRO A C 1
ATOM 716 O O . PRO A 1 88 ? 1.399 5.581 -6.816 1.00 87.88 88 PRO A O 1
ATOM 719 N N . VAL A 1 89 ? 0.292 6.969 -8.189 1.00 89.44 89 VAL A N 1
ATOM 720 C CA . VAL A 1 89 ? 1.410 7.185 -9.114 1.00 89.44 89 VAL A CA 1
ATOM 721 C C . VAL A 1 89 ? 2.491 8.058 -8.485 1.00 89.44 89 VAL A C 1
ATOM 723 O O . VAL A 1 89 ? 3.666 7.714 -8.569 1.00 89.44 89 VAL A O 1
ATOM 726 N N . GLY A 1 90 ? 2.126 9.163 -7.837 1.00 85.00 90 GLY A N 1
ATOM 727 C CA . GLY A 1 90 ? 3.062 10.038 -7.131 1.00 85.00 90 GLY A CA 1
ATOM 728 C C . GLY A 1 90 ? 3.782 9.310 -5.996 1.00 85.00 90 GLY A C 1
ATOM 729 O O . GLY A 1 90 ? 4.998 9.439 -5.849 1.00 85.00 90 GLY A O 1
ATOM 730 N N . LEU A 1 91 ? 3.055 8.470 -5.254 1.00 86.12 91 LEU A N 1
ATOM 731 C CA . LEU A 1 91 ? 3.632 7.615 -4.216 1.00 86.12 91 LEU A CA 1
ATOM 732 C C . LEU A 1 91 ? 4.552 6.530 -4.802 1.00 86.12 91 LEU A C 1
ATOM 734 O O . LEU A 1 91 ? 5.619 6.268 -4.247 1.00 86.12 91 LEU A O 1
ATOM 738 N N . ALA A 1 92 ? 4.205 5.940 -5.947 1.00 91.00 92 ALA A N 1
ATOM 739 C CA . ALA A 1 92 ? 5.076 4.989 -6.636 1.00 91.00 92 ALA A CA 1
ATOM 740 C C . ALA A 1 92 ? 6.367 5.653 -7.143 1.00 91.00 92 ALA A C 1
ATOM 742 O O . ALA A 1 92 ? 7.452 5.099 -6.979 1.00 91.00 92 ALA A O 1
ATOM 743 N N . ILE A 1 93 ? 6.280 6.867 -7.699 1.00 87.00 93 ILE A N 1
ATOM 744 C CA . ILE A 1 93 ? 7.458 7.672 -8.056 1.00 87.00 93 ILE A CA 1
ATOM 745 C C . ILE A 1 93 ? 8.326 7.865 -6.807 1.00 87.00 93 ILE A C 1
ATOM 747 O O . ILE A 1 93 ? 9.510 7.543 -6.829 1.00 87.00 93 ILE A O 1
ATOM 751 N N . HIS A 1 94 ? 7.738 8.282 -5.681 1.00 82.81 94 HIS A N 1
ATOM 752 C CA . HIS A 1 94 ? 8.474 8.438 -4.424 1.00 82.81 94 HIS A CA 1
ATOM 753 C C . HIS A 1 94 ? 9.213 7.157 -3.998 1.00 82.81 94 HIS A C 1
ATOM 755 O O . HIS A 1 94 ? 10.402 7.218 -3.676 1.00 82.81 94 HIS A O 1
ATOM 761 N N . VAL A 1 95 ? 8.545 6.000 -4.048 1.00 87.69 95 VAL A N 1
ATOM 762 C CA . VAL A 1 95 ? 9.149 4.696 -3.728 1.00 87.69 95 VAL A CA 1
ATOM 763 C C . VAL A 1 95 ? 10.354 4.396 -4.623 1.00 87.69 95 VAL A C 1
ATOM 765 O O . VAL A 1 95 ? 11.401 4.000 -4.112 1.00 87.69 95 VAL A O 1
ATOM 768 N N . ALA A 1 96 ? 10.255 4.653 -5.930 1.00 87.44 96 ALA A N 1
ATOM 769 C CA . ALA A 1 96 ? 11.354 4.430 -6.872 1.00 87.44 96 ALA A CA 1
ATOM 770 C C . ALA A 1 96 ? 12.596 5.307 -6.601 1.00 87.44 96 ALA A C 1
ATOM 772 O O . ALA A 1 96 ? 13.690 5.009 -7.087 1.00 87.44 96 ALA A O 1
ATOM 773 N N . HIS A 1 97 ? 12.455 6.379 -5.813 1.00 80.25 97 HIS A N 1
ATOM 774 C CA . HIS A 1 97 ? 13.527 7.334 -5.525 1.00 80.25 97 HIS A CA 1
ATOM 775 C C . HIS A 1 97 ? 14.146 7.217 -4.129 1.00 80.25 97 HIS A C 1
ATOM 777 O O . HIS A 1 97 ? 15.104 7.943 -3.847 1.00 80.25 97 HIS A O 1
ATOM 783 N N . LEU A 1 98 ? 13.682 6.296 -3.274 1.00 76.88 98 LEU A N 1
ATOM 784 C CA . LEU A 1 98 ? 14.161 6.157 -1.890 1.00 76.88 98 LEU A CA 1
ATOM 785 C C . LEU A 1 98 ? 15.699 6.057 -1.775 1.00 76.88 98 LEU A C 1
ATOM 787 O O . LEU A 1 98 ? 16.285 6.630 -0.856 1.00 76.88 98 LEU A O 1
ATOM 791 N N . ARG A 1 99 ? 16.377 5.411 -2.736 1.00 65.81 99 ARG A N 1
ATOM 792 C CA . ARG A 1 99 ? 17.843 5.242 -2.734 1.00 65.81 99 ARG A CA 1
ATOM 793 C C . ARG A 1 99 ? 18.672 6.402 -3.230 1.00 65.81 99 ARG A C 1
ATOM 795 O O . ARG A 1 99 ? 19.862 6.457 -2.924 1.00 65.81 99 ARG A O 1
ATOM 802 N N . ARG A 1 100 ? 18.102 7.297 -4.030 1.00 62.19 100 ARG A N 1
ATOM 803 C CA . ARG A 1 100 ? 18.912 8.236 -4.822 1.00 62.19 100 ARG A CA 1
ATOM 804 C C . ARG A 1 100 ? 19.449 9.410 -4.011 1.00 62.19 100 ARG A C 1
ATOM 806 O O . ARG A 1 100 ? 20.042 10.314 -4.588 1.00 62.19 100 ARG A O 1
ATOM 813 N N . GLY A 1 101 ? 19.233 9.417 -2.690 1.00 53.25 101 GLY A N 1
ATOM 814 C CA . GLY A 1 101 ? 19.645 10.510 -1.807 1.00 53.25 101 GLY A CA 1
ATOM 815 C C . GLY A 1 101 ? 19.079 11.857 -2.250 1.00 53.25 101 GLY A C 1
ATOM 816 O O . GLY A 1 101 ? 19.583 12.900 -1.835 1.00 53.25 101 GLY A O 1
ATOM 817 N N . ALA A 1 102 ? 18.067 11.836 -3.126 1.00 48.16 102 ALA A N 1
ATOM 818 C CA . ALA A 1 102 ? 17.484 13.031 -3.673 1.00 48.16 102 ALA A CA 1
ATOM 819 C C . ALA A 1 102 ? 16.965 13.839 -2.483 1.00 48.16 102 ALA A C 1
ATOM 821 O O . ALA A 1 102 ? 16.255 13.284 -1.636 1.00 48.16 102 ALA A O 1
ATOM 822 N N . PRO A 1 103 ? 17.263 15.145 -2.410 1.00 45.03 103 PRO A N 1
ATOM 823 C CA . PRO A 1 103 ? 16.550 16.060 -1.540 1.00 45.03 103 PRO A CA 1
ATOM 824 C C . PRO A 1 103 ? 15.135 16.248 -2.110 1.00 45.03 103 PRO A C 1
ATOM 826 O O . PRO A 1 103 ? 14.702 17.363 -2.390 1.00 45.03 103 PRO A O 1
ATOM 829 N N . LEU A 1 104 ? 14.406 15.149 -2.320 1.00 46.38 104 LEU A N 1
ATOM 830 C CA . LEU A 1 104 ? 12.968 15.120 -2.497 1.00 46.38 104 LEU A CA 1
ATOM 831 C C . LEU A 1 104 ? 12.427 15.611 -1.163 1.00 46.38 104 LEU A C 1
ATOM 833 O O . LEU A 1 104 ? 12.360 14.884 -0.178 1.00 46.38 104 LEU A O 1
ATOM 837 N N . LYS A 1 105 ? 12.276 16.937 -1.154 1.00 43.91 105 LYS A N 1
ATOM 838 C CA . LYS A 1 105 ? 12.027 17.870 -0.065 1.00 43.91 105 LYS A CA 1
ATOM 839 C C . LYS A 1 105 ? 11.607 17.180 1.234 1.00 43.91 105 LYS A C 1
ATOM 841 O O . LYS A 1 105 ? 10.619 16.452 1.268 1.00 43.91 105 LYS A O 1
ATOM 846 N N . ARG A 1 106 ? 12.244 17.599 2.335 1.00 41.88 106 ARG A N 1
ATOM 847 C CA . ARG A 1 106 ? 11.773 17.504 3.739 1.00 41.88 106 ARG A CA 1
ATOM 848 C C . ARG A 1 106 ? 10.242 17.653 3.942 1.00 41.88 106 ARG A C 1
ATOM 850 O O . ARG A 1 106 ? 9.744 17.288 4.996 1.00 41.88 106 ARG A O 1
ATOM 857 N N . LEU A 1 107 ? 9.511 18.158 2.947 1.00 41.34 107 LEU A N 1
ATOM 858 C CA . LEU A 1 107 ? 8.058 18.288 2.852 1.00 41.34 107 LEU A CA 1
ATOM 859 C C . LEU A 1 107 ? 7.262 16.969 2.733 1.00 41.34 107 LEU A C 1
ATOM 861 O O . LEU A 1 107 ? 6.120 16.956 3.183 1.00 41.34 107 LEU A O 1
ATOM 865 N N . LEU A 1 108 ? 7.809 15.870 2.193 1.00 43.38 108 LEU A N 1
ATOM 866 C CA . LEU A 1 108 ? 7.052 14.601 2.084 1.00 43.38 108 LEU A CA 1
ATOM 867 C C . LEU A 1 108 ? 7.116 13.762 3.371 1.00 43.38 108 LEU A C 1
ATOM 869 O O . LEU A 1 108 ? 6.108 13.211 3.809 1.00 43.38 108 LEU A O 1
ATOM 873 N N . ILE A 1 109 ? 8.285 13.751 4.021 1.00 43.78 109 ILE A N 1
ATOM 874 C CA . ILE A 1 109 ? 8.566 13.000 5.259 1.00 43.78 109 ILE A CA 1
ATOM 875 C C . ILE A 1 109 ? 7.832 13.603 6.473 1.00 43.78 109 ILE A C 1
ATOM 877 O O . ILE A 1 109 ? 7.524 12.899 7.426 1.00 43.78 109 ILE A O 1
ATOM 881 N N . GLN A 1 110 ? 7.506 14.899 6.449 1.00 43.66 110 GLN A N 1
ATOM 882 C CA . GLN A 1 110 ? 6.894 15.578 7.599 1.00 43.66 110 GLN A CA 1
ATOM 883 C C . GLN A 1 110 ? 5.377 15.381 7.755 1.00 43.66 110 GLN A C 1
ATOM 885 O O . GLN A 1 110 ? 4.834 15.807 8.771 1.00 43.66 110 GLN A O 1
ATOM 890 N N . ARG A 1 111 ? 4.664 14.785 6.788 1.00 48.25 111 ARG A N 1
ATOM 891 C CA . ARG A 1 111 ? 3.182 14.784 6.801 1.00 48.25 111 ARG A CA 1
ATOM 892 C C . ARG A 1 111 ? 2.497 13.422 6.791 1.00 48.25 111 ARG A C 1
ATOM 894 O O . ARG A 1 111 ? 1.300 13.374 7.063 1.00 48.25 111 ARG A O 1
ATOM 901 N N . PHE A 1 112 ? 3.220 12.346 6.515 1.00 52.12 112 PHE A N 1
ATOM 902 C CA . PHE A 1 112 ? 2.769 10.985 6.791 1.00 52.12 112 PHE A CA 1
ATOM 903 C C . PHE A 1 112 ? 3.747 10.443 7.824 1.00 52.12 112 PHE A C 1
ATOM 905 O O . PHE A 1 112 ? 4.852 10.043 7.471 1.00 52.12 112 PHE A O 1
ATOM 912 N N . GLY A 1 113 ? 3.412 10.602 9.107 1.00 53.34 113 GLY A N 1
ATOM 913 C CA . GLY A 1 113 ? 4.287 10.168 10.193 1.00 53.34 113 GLY A CA 1
ATOM 914 C C . GLY A 1 113 ? 4.694 8.711 9.993 1.00 53.34 113 GLY A C 1
ATOM 915 O O . GLY A 1 113 ? 3.897 7.890 9.552 1.00 53.34 113 GLY A O 1
ATOM 916 N N . GLU A 1 114 ? 5.943 8.377 10.280 1.00 58.03 114 GLU A N 1
ATOM 917 C CA . GLU A 1 114 ? 6.323 6.969 10.363 1.00 58.03 114 GLU A CA 1
ATOM 918 C C . GLU A 1 114 ? 5.420 6.264 11.382 1.00 58.03 114 GLU A C 1
ATOM 920 O O . GLU A 1 114 ? 5.102 6.845 12.421 1.00 58.03 114 GLU A O 1
ATOM 925 N N . GLY A 1 115 ? 5.002 5.030 11.098 1.00 64.38 115 GLY A N 1
ATOM 926 C CA . GLY A 1 115 ? 4.177 4.269 12.034 1.00 64.38 115 GLY A CA 1
ATOM 927 C C . GLY A 1 115 ? 2.674 4.532 11.960 1.00 64.38 115 GLY A C 1
ATOM 928 O O . GLY A 1 115 ? 1.958 4.055 12.837 1.00 64.38 115 GLY A O 1
ATOM 929 N N . VAL A 1 116 ? 2.180 5.253 10.943 1.00 74.50 116 VAL A N 1
ATOM 930 C CA . VAL A 1 116 ? 0.734 5.461 10.728 1.00 74.50 116 VAL A CA 1
ATOM 931 C C . VAL A 1 116 ? 0.028 4.120 10.473 1.00 74.50 116 VAL A C 1
ATOM 933 O O . VAL A 1 116 ? -0.939 3.774 11.159 1.00 74.50 116 VAL A O 1
ATOM 936 N N . LEU A 1 117 ? 0.514 3.328 9.510 1.00 83.31 117 LEU A N 1
ATOM 937 C CA . LEU A 1 117 ? -0.058 2.016 9.184 1.00 83.31 117 LEU A CA 1
ATOM 938 C C . LEU A 1 117 ? 0.773 0.861 9.747 1.00 83.31 117 LEU A C 1
ATOM 940 O O . LEU A 1 117 ? 0.201 -0.116 10.241 1.00 83.31 117 LEU A O 1
ATOM 944 N N . LEU A 1 118 ? 2.099 0.974 9.685 1.00 86.44 118 LEU A N 1
ATOM 945 C CA . LEU A 1 118 ? 3.051 -0.068 10.059 1.00 86.44 118 LEU A CA 1
ATOM 946 C C . LEU A 1 118 ? 3.989 0.447 11.148 1.00 86.44 118 LEU A C 1
ATOM 948 O O . LEU A 1 118 ? 4.916 1.209 10.860 1.00 86.44 118 LEU A O 1
ATOM 952 N N . ARG A 1 119 ? 3.791 0.016 12.398 1.00 85.12 119 ARG A N 1
ATOM 953 C CA . ARG A 1 119 ? 4.679 0.434 13.489 1.00 85.12 119 ARG A CA 1
ATOM 954 C C . ARG A 1 119 ? 6.066 -0.201 13.338 1.00 85.12 119 ARG A C 1
ATOM 956 O O . ARG A 1 119 ? 6.178 -1.291 12.767 1.00 85.12 119 ARG A O 1
ATOM 963 N N . PRO A 1 120 ? 7.128 0.436 13.860 1.00 84.31 120 PRO A N 1
ATOM 964 C CA . PRO A 1 120 ? 8.478 -0.126 13.829 1.00 84.31 120 PRO A CA 1
ATOM 965 C C . PRO A 1 120 ? 8.572 -1.534 14.436 1.00 84.31 120 PRO A C 1
ATOM 967 O O . PRO A 1 120 ? 9.294 -2.382 13.916 1.00 84.31 120 PRO A O 1
ATOM 970 N N . GLU A 1 121 ? 7.820 -1.796 15.503 1.00 86.75 121 GLU A N 1
ATOM 971 C CA . GLU A 1 121 ? 7.787 -3.074 16.216 1.00 86.75 121 GLU A CA 1
ATOM 972 C C . GLU A 1 121 ? 6.943 -4.159 15.531 1.00 86.75 121 GLU A C 1
ATOM 974 O O . GLU A 1 121 ? 7.127 -5.341 15.816 1.00 86.75 121 GLU A O 1
ATOM 979 N N . ASP A 1 122 ? 6.041 -3.788 14.618 1.00 87.69 122 ASP A N 1
ATOM 980 C CA . ASP A 1 122 ? 5.144 -4.752 13.982 1.00 87.69 122 ASP A CA 1
ATOM 981 C C . ASP A 1 122 ? 5.944 -5.698 13.054 1.00 87.69 122 ASP A C 1
ATOM 983 O O . ASP A 1 122 ? 6.847 -5.238 12.340 1.00 87.69 122 ASP A O 1
ATOM 987 N N . PRO A 1 123 ? 5.630 -7.007 12.988 1.00 92.38 123 PRO A N 1
ATOM 988 C CA . PRO A 1 123 ? 6.218 -7.903 11.996 1.00 92.38 123 PRO A CA 1
ATOM 989 C C . PRO A 1 123 ? 5.730 -7.501 10.598 1.00 92.38 123 PRO A C 1
ATOM 991 O O . PRO A 1 123 ? 4.557 -7.683 10.263 1.00 92.38 123 PRO A O 1
ATOM 994 N N . LEU A 1 124 ? 6.626 -6.929 9.781 1.00 93.00 124 LEU A N 1
ATOM 995 C CA . LEU A 1 124 ? 6.268 -6.237 8.535 1.00 93.00 124 LEU A CA 1
ATOM 996 C C . LEU A 1 124 ? 5.419 -7.091 7.585 1.00 93.00 124 LEU A C 1
ATOM 998 O O . LEU A 1 124 ? 4.340 -6.660 7.195 1.00 93.00 124 LEU A O 1
ATOM 1002 N N . ALA A 1 125 ? 5.894 -8.283 7.213 1.00 95.38 125 ALA A N 1
ATOM 1003 C CA . ALA A 1 125 ? 5.215 -9.115 6.218 1.00 95.38 125 ALA A CA 1
ATOM 1004 C C . ALA A 1 125 ? 3.825 -9.561 6.694 1.00 95.38 125 ALA A C 1
ATOM 1006 O O . ALA A 1 125 ? 2.839 -9.381 5.986 1.00 95.38 125 ALA A O 1
ATOM 1007 N N . GLU A 1 126 ? 3.736 -10.081 7.918 1.00 94.88 126 GLU A N 1
ATOM 1008 C CA . GLU A 1 126 ? 2.478 -10.526 8.522 1.00 94.88 126 GLU A CA 1
ATOM 1009 C C . GLU A 1 126 ? 1.469 -9.376 8.635 1.00 94.88 126 GLU A C 1
ATOM 1011 O O . GLU A 1 126 ? 0.320 -9.495 8.204 1.00 94.88 126 GLU A O 1
ATOM 1016 N N . THR A 1 127 ? 1.920 -8.226 9.141 1.00 92.88 127 THR A N 1
ATOM 1017 C CA . THR A 1 127 ? 1.066 -7.047 9.309 1.00 92.88 127 THR A CA 1
ATOM 1018 C C . THR A 1 127 ? 0.608 -6.511 7.959 1.00 92.88 127 THR A C 1
ATOM 1020 O O . THR A 1 127 ? -0.576 -6.234 7.787 1.00 92.88 127 THR A O 1
ATOM 1023 N N . PHE A 1 128 ? 1.508 -6.421 6.978 1.00 95.00 128 PHE A N 1
ATOM 1024 C CA . PHE A 1 128 ? 1.174 -5.996 5.622 1.00 95.00 128 PHE A CA 1
ATOM 1025 C C . PHE A 1 128 ? 0.104 -6.906 5.004 1.00 95.00 128 PHE A C 1
ATOM 1027 O O . PHE A 1 128 ? -0.933 -6.410 4.568 1.00 95.00 128 PHE A O 1
ATOM 1034 N N . HIS A 1 129 ? 0.290 -8.230 5.049 1.00 95.25 129 HIS A N 1
ATOM 1035 C CA . HIS A 1 129 ? -0.683 -9.192 4.520 1.00 95.25 129 HIS A CA 1
ATOM 1036 C C . HIS A 1 129 ? -2.053 -9.091 5.196 1.00 95.25 129 HIS A C 1
ATOM 1038 O O . HIS A 1 129 ? -3.074 -9.182 4.518 1.00 95.25 129 HIS A O 1
ATOM 1044 N N . ARG A 1 130 ? -2.093 -8.851 6.510 1.00 93.00 130 ARG A N 1
ATOM 1045 C CA . ARG A 1 130 ? -3.345 -8.635 7.249 1.00 93.00 130 ARG A CA 1
ATOM 1046 C C . ARG A 1 130 ? -4.050 -7.334 6.849 1.00 93.00 130 ARG A C 1
ATOM 1048 O O . ARG A 1 130 ? -5.279 -7.282 6.848 1.00 93.00 130 ARG A O 1
ATOM 1055 N N . LEU A 1 131 ? -3.295 -6.279 6.537 1.00 91.88 131 LEU A N 1
ATOM 1056 C CA . LEU A 1 131 ? -3.840 -4.959 6.208 1.00 91.88 131 LEU A CA 1
ATOM 1057 C C . LEU A 1 131 ? -4.306 -4.829 4.754 1.00 91.88 131 LEU A C 1
ATOM 1059 O O . LEU A 1 131 ? -5.292 -4.138 4.516 1.00 91.88 131 LEU A O 1
ATOM 1063 N N . VAL A 1 132 ? -3.658 -5.505 3.800 1.00 94.06 132 VAL A N 1
ATOM 1064 C CA . VAL A 1 132 ? -4.017 -5.497 2.365 1.00 94.06 132 VAL A CA 1
ATOM 1065 C C . VAL A 1 132 ? -5.527 -5.665 2.096 1.00 94.06 132 VAL A C 1
ATOM 1067 O O . VAL A 1 132 ? -6.107 -4.780 1.456 1.00 94.06 132 VAL A O 1
ATOM 1070 N N . PRO A 1 133 ? -6.226 -6.693 2.622 1.00 90.56 133 PRO A N 1
ATOM 1071 C CA . PRO A 1 133 ? -7.660 -6.852 2.360 1.00 90.56 133 PRO A CA 1
ATOM 1072 C C . PRO A 1 133 ? -8.499 -5.684 2.905 1.00 90.56 133 PRO A C 1
ATOM 1074 O O . PRO A 1 133 ? -9.521 -5.319 2.324 1.00 90.56 133 PRO A O 1
ATOM 1077 N N . ARG A 1 134 ? -8.028 -5.035 3.976 1.00 88.00 134 ARG A N 1
ATOM 1078 C CA . ARG A 1 134 ? -8.728 -3.964 4.702 1.00 88.00 134 ARG A CA 1
ATOM 1079 C C . ARG A 1 134 ? -8.527 -2.580 4.097 1.00 88.00 134 ARG A C 1
ATOM 1081 O O . ARG A 1 134 ? -9.285 -1.667 4.412 1.00 88.00 134 ARG A O 1
ATOM 1088 N N . MET A 1 135 ? -7.534 -2.412 3.224 1.00 88.94 135 MET A N 1
ATOM 1089 C CA . MET A 1 135 ? -7.378 -1.186 2.447 1.00 88.94 135 MET A CA 1
ATOM 1090 C C . MET A 1 135 ? -8.510 -1.135 1.425 1.00 88.94 135 MET A C 1
ATOM 1092 O O . MET A 1 135 ? -8.504 -1.855 0.433 1.00 88.94 135 MET A O 1
ATOM 1096 N N . TRP A 1 136 ? -9.533 -0.343 1.721 1.00 81.44 136 TRP A N 1
ATOM 1097 C CA . TRP A 1 136 ? -10.738 -0.224 0.898 1.00 81.44 136 TRP A CA 1
ATOM 1098 C C . TRP A 1 136 ? -10.611 0.829 -0.210 1.00 81.44 136 TRP A C 1
ATOM 1100 O O . TRP A 1 136 ? -11.362 0.778 -1.184 1.00 81.44 136 TRP A O 1
ATOM 1110 N N . HIS A 1 137 ? -9.675 1.772 -0.052 1.00 85.69 137 HIS A N 1
ATOM 1111 C CA . HIS A 1 137 ? -9.379 2.824 -1.019 1.00 85.69 137 HIS A CA 1
ATOM 1112 C C . HIS A 1 137 ? -7.969 2.625 -1.608 1.00 85.69 137 HIS A C 1
ATOM 1114 O O . HIS A 1 137 ? -7.028 2.412 -0.832 1.00 85.69 137 HIS A O 1
ATOM 1120 N N . PRO A 1 138 ? -7.781 2.758 -2.937 1.00 87.88 138 PRO A N 1
ATOM 1121 C CA . PRO A 1 138 ? -6.473 2.608 -3.584 1.00 87.88 138 PRO A CA 1
ATOM 1122 C C . PRO A 1 138 ? -5.383 3.519 -3.000 1.00 87.88 138 PRO A C 1
ATOM 1124 O O . PRO A 1 138 ? -4.239 3.097 -2.856 1.00 87.88 138 PRO A O 1
ATOM 1127 N N . ASP A 1 139 ? -5.736 4.736 -2.579 1.00 85.31 139 ASP A N 1
ATOM 1128 C CA . ASP A 1 139 ? -4.786 5.667 -1.946 1.00 85.31 139 ASP A CA 1
ATOM 1129 C C . ASP A 1 139 ? -4.237 5.139 -0.608 1.00 85.31 139 ASP A C 1
ATOM 1131 O O . ASP A 1 139 ? -3.057 5.311 -0.305 1.00 85.31 139 ASP A O 1
ATOM 1135 N N . LEU A 1 140 ? -5.065 4.451 0.189 1.00 86.25 140 LEU A N 1
ATOM 1136 C CA . LEU A 1 140 ? -4.615 3.822 1.436 1.00 86.25 140 LEU A CA 1
ATOM 1137 C C . LEU A 1 140 ? -3.724 2.608 1.150 1.00 86.25 140 LEU A C 1
ATOM 1139 O O . LEU A 1 140 ? -2.722 2.407 1.834 1.00 86.25 140 LEU A O 1
ATOM 1143 N N . ALA A 1 141 ? -4.048 1.834 0.109 1.00 91.94 141 ALA A N 1
ATOM 1144 C CA . ALA A 1 141 ? -3.196 0.741 -0.357 1.00 91.94 141 ALA A CA 1
ATOM 1145 C C . ALA A 1 141 ? -1.824 1.255 -0.818 1.00 91.94 141 ALA A C 1
ATOM 1147 O O . ALA A 1 141 ? -0.794 0.673 -0.470 1.00 91.94 141 ALA A O 1
ATOM 1148 N N . ALA A 1 142 ? -1.797 2.376 -1.541 1.00 90.56 142 ALA A N 1
ATOM 1149 C CA . ALA A 1 142 ? -0.568 3.026 -1.967 1.00 90.56 142 ALA A CA 1
ATOM 1150 C C . ALA A 1 142 ? 0.259 3.514 -0.766 1.00 90.56 142 ALA A C 1
ATOM 1152 O O . ALA A 1 142 ? 1.460 3.249 -0.706 1.00 90.56 142 ALA A O 1
ATOM 1153 N N . LEU A 1 143 ? -0.383 4.147 0.223 1.00 87.44 143 LEU A N 1
ATOM 1154 C CA . LEU A 1 143 ? 0.275 4.597 1.453 1.00 87.44 143 LEU A CA 1
ATOM 1155 C C . LEU A 1 143 ? 0.889 3.427 2.238 1.00 87.44 143 LEU A C 1
ATOM 1157 O O . LEU A 1 143 ? 2.049 3.503 2.648 1.00 87.44 143 LEU A O 1
ATOM 1161 N N . LEU A 1 144 ? 0.150 2.321 2.381 1.00 91.50 144 LEU A N 1
ATOM 1162 C CA . LEU A 1 144 ? 0.645 1.095 3.012 1.00 91.50 144 LEU A CA 1
ATOM 1163 C C . LEU A 1 144 ? 1.906 0.575 2.307 1.00 91.50 144 LEU A C 1
ATOM 1165 O O . LEU A 1 144 ? 2.885 0.213 2.962 1.00 91.50 144 LEU A O 1
ATOM 1169 N N . CYS A 1 145 ? 1.903 0.568 0.971 1.00 94.00 145 CYS A N 1
ATOM 1170 C CA . CYS A 1 145 ? 3.068 0.171 0.184 1.00 94.00 145 CYS A CA 1
ATOM 1171 C C . CYS A 1 145 ? 4.245 1.124 0.385 1.00 94.00 145 CYS A C 1
ATOM 1173 O O . CYS A 1 145 ? 5.378 0.671 0.510 1.00 94.00 145 CYS A O 1
ATOM 1175 N N . THR A 1 146 ? 4.006 2.433 0.452 1.00 89.81 146 THR A N 1
ATOM 1176 C CA . THR A 1 146 ? 5.072 3.409 0.699 1.00 89.81 146 THR A CA 1
ATOM 1177 C C . THR A 1 146 ? 5.753 3.181 2.049 1.00 89.81 146 THR A C 1
ATOM 1179 O O . THR A 1 146 ? 6.984 3.158 2.106 1.00 89.81 146 THR A O 1
ATOM 1182 N N . GLU A 1 147 ? 4.992 2.946 3.123 1.00 89.44 147 GLU A N 1
ATOM 1183 C CA . GLU A 1 147 ? 5.566 2.626 4.438 1.00 89.44 147 GLU A CA 1
ATOM 1184 C C . GLU A 1 147 ? 6.363 1.317 4.416 1.00 89.44 147 GLU A C 1
ATOM 1186 O O . GLU A 1 147 ? 7.498 1.274 4.902 1.00 89.44 147 GLU A O 1
ATOM 1191 N N . ALA A 1 148 ? 5.813 0.268 3.796 1.00 93.56 148 ALA A N 1
ATOM 1192 C CA . ALA A 1 148 ? 6.489 -1.020 3.671 1.00 93.56 148 ALA A CA 1
ATOM 1193 C C . ALA A 1 148 ? 7.793 -0.908 2.866 1.00 93.56 148 ALA A C 1
ATOM 1195 O O . ALA A 1 148 ? 8.839 -1.376 3.314 1.00 93.56 148 ALA A O 1
ATOM 1196 N N . ALA A 1 149 ? 7.761 -0.233 1.713 1.00 91.94 149 ALA A N 1
ATOM 1197 C CA . ALA A 1 149 ? 8.930 -0.019 0.866 1.00 91.94 149 ALA A CA 1
ATOM 1198 C C . ALA A 1 149 ? 10.016 0.770 1.598 1.00 91.94 149 ALA A C 1
ATOM 1200 O O . ALA A 1 149 ? 11.188 0.400 1.553 1.00 91.94 149 ALA A O 1
ATOM 1201 N N . ARG A 1 150 ? 9.626 1.824 2.322 1.00 87.56 150 ARG A N 1
ATOM 1202 C CA . ARG A 1 150 ? 10.544 2.627 3.131 1.00 87.56 150 ARG A CA 1
ATOM 1203 C C . ARG A 1 150 ? 11.212 1.794 4.219 1.00 87.56 150 ARG A C 1
ATOM 1205 O O . ARG A 1 150 ? 12.428 1.879 4.374 1.00 87.56 150 ARG A O 1
ATOM 1212 N N . ARG A 1 151 ? 10.449 0.979 4.949 1.00 89.06 151 ARG A N 1
ATOM 1213 C CA . ARG A 1 151 ? 11.002 0.096 5.980 1.00 89.06 151 ARG A CA 1
ATOM 1214 C C . ARG A 1 151 ? 11.954 -0.937 5.381 1.00 89.06 151 ARG A C 1
ATOM 1216 O O . ARG A 1 151 ? 13.091 -1.034 5.834 1.00 89.06 151 ARG A O 1
ATOM 1223 N N . CYS A 1 152 ? 11.547 -1.622 4.310 1.00 91.62 152 CYS A N 1
ATOM 1224 C CA . CYS A 1 152 ? 12.419 -2.532 3.567 1.00 91.62 152 CYS A CA 1
ATOM 1225 C C . CYS A 1 152 ? 13.705 -1.837 3.105 1.00 91.62 152 CYS A C 1
ATOM 1227 O O . CYS A 1 152 ? 14.785 -2.408 3.223 1.00 91.62 152 CYS A O 1
ATOM 1229 N N . PHE A 1 153 ? 13.615 -0.603 2.610 1.00 87.94 153 PHE A N 1
ATOM 1230 C CA . PHE A 1 153 ? 14.776 0.167 2.185 1.00 87.94 153 PHE A CA 1
ATOM 1231 C C . PHE A 1 153 ? 15.733 0.468 3.352 1.00 87.94 153 PHE A C 1
ATOM 1233 O O . PHE A 1 153 ? 16.929 0.185 3.249 1.00 87.94 153 PHE A O 1
ATOM 1240 N N . LEU A 1 154 ? 15.217 0.981 4.476 1.00 85.31 154 LEU A N 1
ATOM 1241 C CA . LEU A 1 154 ? 16.011 1.276 5.677 1.00 85.31 154 LEU A CA 1
ATOM 1242 C C . LEU A 1 154 ? 16.681 0.017 6.250 1.00 85.31 154 LEU A C 1
ATOM 1244 O O . LEU A 1 154 ? 17.839 0.063 6.663 1.00 85.31 154 LEU A O 1
ATOM 1248 N N . GLU A 1 155 ? 15.989 -1.121 6.197 1.00 89.06 155 GLU A N 1
ATOM 1249 C CA . GLU A 1 155 ? 16.503 -2.434 6.605 1.00 89.06 155 GLU A CA 1
ATOM 1250 C C . GLU A 1 155 ? 17.414 -3.094 5.546 1.00 89.06 155 GLU A C 1
ATOM 1252 O O . GLU A 1 155 ? 17.919 -4.193 5.769 1.00 89.06 155 GLU A O 1
ATOM 1257 N N . ARG A 1 156 ? 17.663 -2.443 4.397 1.00 88.00 156 ARG A N 1
ATOM 1258 C CA . ARG A 1 156 ? 18.446 -2.962 3.251 1.00 88.00 156 ARG A CA 1
ATOM 1259 C C . ARG A 1 156 ? 17.888 -4.255 2.636 1.00 88.00 156 ARG A C 1
ATOM 1261 O O . ARG A 1 156 ? 18.628 -5.075 2.095 1.00 88.00 156 ARG A O 1
ATOM 1268 N N . ARG A 1 157 ? 16.567 -4.407 2.673 1.00 90.44 157 ARG A N 1
ATOM 1269 C CA . ARG A 1 157 ? 15.779 -5.549 2.189 1.00 90.44 157 ARG A CA 1
ATOM 1270 C C . ARG A 1 157 ? 14.824 -5.152 1.056 1.00 90.44 157 ARG A C 1
ATOM 1272 O O . ARG A 1 157 ? 13.691 -5.613 1.012 1.00 90.44 157 ARG A O 1
ATOM 1279 N N . SER A 1 158 ? 15.255 -4.309 0.111 1.00 87.19 158 SER A N 1
ATOM 1280 C CA . SER A 1 158 ? 14.389 -3.797 -0.976 1.00 87.19 158 SER A CA 1
ATOM 1281 C C . SER A 1 158 ? 13.694 -4.890 -1.805 1.00 87.19 158 SER A C 1
ATOM 1283 O O . SER A 1 158 ? 12.584 -4.683 -2.289 1.00 87.19 158 SER A O 1
ATOM 1285 N N . LYS A 1 159 ? 14.308 -6.075 -1.944 1.00 93.31 159 LYS A N 1
ATOM 1286 C CA . LYS A 1 159 ? 13.695 -7.226 -2.633 1.00 93.31 159 LYS A CA 1
ATOM 1287 C C . LYS A 1 159 ? 12.411 -7.707 -1.955 1.00 93.31 159 LYS A C 1
ATOM 1289 O O . LYS A 1 159 ? 11.509 -8.182 -2.638 1.00 93.31 159 LYS A O 1
ATOM 1294 N N . ASP A 1 160 ? 12.306 -7.543 -0.643 1.00 95.50 160 ASP A N 1
ATOM 1295 C CA . ASP A 1 160 ? 11.147 -8.002 0.116 1.00 95.50 160 ASP A CA 1
ATOM 1296 C C . ASP A 1 160 ? 9.919 -7.147 -0.184 1.00 95.50 160 ASP A C 1
ATOM 1298 O O . ASP A 1 160 ? 8.825 -7.688 -0.293 1.00 95.50 160 ASP A O 1
ATOM 1302 N N . ALA A 1 161 ? 10.099 -5.846 -0.435 1.00 95.62 161 ALA A N 1
ATOM 1303 C CA . ALA A 1 161 ? 9.012 -4.979 -0.882 1.00 95.62 161 ALA A CA 1
ATOM 1304 C C . ALA A 1 161 ? 8.421 -5.461 -2.218 1.00 95.62 161 ALA A C 1
ATOM 1306 O O . ALA A 1 161 ? 7.205 -5.549 -2.357 1.00 95.62 161 ALA A O 1
ATOM 1307 N N . VAL A 1 162 ? 9.270 -5.859 -3.176 1.00 96.94 162 VAL A N 1
ATOM 1308 C CA . VAL A 1 162 ? 8.812 -6.424 -4.460 1.00 96.94 162 VAL A CA 1
ATOM 1309 C C . VAL A 1 162 ? 7.979 -7.687 -4.237 1.00 96.94 162 VAL A C 1
ATOM 1311 O O . VAL A 1 162 ? 6.895 -7.796 -4.806 1.00 96.94 162 VAL A O 1
ATOM 1314 N N . MET A 1 163 ? 8.437 -8.606 -3.378 1.00 97.56 163 MET A N 1
ATOM 1315 C CA . MET A 1 163 ? 7.696 -9.836 -3.065 1.00 97.56 163 MET A CA 1
ATOM 1316 C C . MET A 1 163 ? 6.354 -9.550 -2.380 1.00 97.56 163 MET A C 1
ATOM 1318 O O . MET A 1 163 ? 5.341 -10.145 -2.747 1.00 97.56 163 MET A O 1
ATOM 1322 N N . LEU A 1 164 ? 6.328 -8.620 -1.420 1.00 98.06 164 LEU A N 1
ATOM 1323 C CA . LEU A 1 164 ? 5.105 -8.217 -0.721 1.00 98.06 164 LEU A CA 1
ATOM 1324 C C . LEU A 1 164 ? 4.071 -7.643 -1.692 1.00 98.06 164 LEU A C 1
ATOM 1326 O O . LEU A 1 164 ? 2.899 -8.019 -1.647 1.00 98.06 164 LEU A O 1
ATOM 1330 N N . PHE A 1 165 ? 4.500 -6.752 -2.586 1.00 98.12 165 PHE A N 1
ATOM 1331 C CA . PHE A 1 165 ? 3.599 -6.075 -3.516 1.00 98.12 165 PHE A CA 1
ATOM 1332 C C . PHE A 1 165 ? 3.124 -7.002 -4.633 1.00 98.12 165 PHE A C 1
ATOM 1334 O O . PHE A 1 165 ? 1.966 -6.934 -5.028 1.00 98.12 165 PHE A O 1
ATOM 1341 N N . GLU A 1 166 ? 3.970 -7.921 -5.098 1.00 97.62 166 GLU A N 1
ATOM 1342 C CA . GLU A 1 166 ? 3.564 -8.961 -6.044 1.00 97.62 166 GLU A CA 1
ATOM 1343 C C . GLU A 1 166 ? 2.510 -9.900 -5.441 1.00 97.62 166 GLU A C 1
ATOM 1345 O O . GLU A 1 166 ? 1.478 -10.155 -6.064 1.00 97.62 166 GLU A O 1
ATOM 1350 N N . ALA A 1 167 ? 2.719 -10.349 -4.199 1.00 97.75 167 ALA A N 1
ATOM 1351 C CA . ALA A 1 167 ? 1.750 -11.173 -3.485 1.00 97.75 167 ALA A CA 1
ATOM 1352 C C . ALA A 1 167 ? 0.419 -10.436 -3.257 1.00 97.75 167 ALA A C 1
ATOM 1354 O O . ALA A 1 167 ? -0.647 -11.021 -3.454 1.00 97.75 167 ALA A O 1
ATOM 1355 N N . ALA A 1 168 ? 0.463 -9.150 -2.890 1.00 98.00 168 ALA A N 1
ATOM 1356 C CA . ALA A 1 168 ? -0.738 -8.334 -2.720 1.00 98.00 168 ALA A CA 1
ATOM 1357 C C . ALA A 1 168 ? -1.489 -8.111 -4.039 1.00 98.00 168 ALA A C 1
ATOM 1359 O O . ALA A 1 168 ? -2.706 -8.269 -4.072 1.00 98.00 168 ALA A O 1
ATOM 1360 N N . ALA A 1 169 ? -0.786 -7.826 -5.140 1.00 97.31 169 ALA A N 1
ATOM 1361 C CA . ALA A 1 169 ? -1.412 -7.674 -6.453 1.00 97.31 169 ALA A CA 1
ATOM 1362 C C . ALA A 1 169 ? -2.163 -8.949 -6.874 1.00 97.31 169 ALA A C 1
ATOM 1364 O O . ALA A 1 169 ? -3.286 -8.877 -7.371 1.00 97.31 169 ALA A O 1
ATOM 1365 N N . LEU A 1 170 ? -1.573 -10.123 -6.618 1.00 96.44 170 LEU A N 1
ATOM 1366 C CA . LEU A 1 170 ? -2.203 -11.411 -6.905 1.00 96.44 170 LEU A CA 1
ATOM 1367 C C . LEU A 1 170 ? -3.420 -11.685 -6.010 1.00 96.44 170 LEU A C 1
ATOM 1369 O O . LEU A 1 170 ? -4.454 -12.143 -6.504 1.00 96.44 170 LEU A O 1
ATOM 1373 N N . ALA A 1 171 ? -3.300 -11.413 -4.707 1.00 96.25 171 ALA A N 1
ATOM 1374 C CA . ALA A 1 171 ? -4.391 -11.581 -3.748 1.00 96.25 171 ALA A CA 1
ATOM 1375 C C . ALA A 1 171 ? -5.592 -10.687 -4.094 1.00 96.25 171 ALA A C 1
ATOM 1377 O O . ALA A 1 171 ? -6.740 -11.097 -3.937 1.00 96.25 171 ALA A O 1
ATOM 1378 N N . GLU A 1 172 ? -5.323 -9.502 -4.644 1.00 95.44 172 GLU A N 1
ATOM 1379 C CA . GLU A 1 172 ? -6.320 -8.466 -4.899 1.00 95.44 172 GLU A CA 1
ATOM 1380 C C . GLU A 1 172 ? -6.812 -8.390 -6.340 1.00 95.44 172 GLU A C 1
ATOM 1382 O O . GLU A 1 172 ? -7.459 -7.421 -6.727 1.00 95.44 172 GLU A O 1
ATOM 1387 N N . LYS A 1 173 ? -6.607 -9.450 -7.128 1.00 93.81 173 LYS A N 1
ATOM 1388 C CA . LYS A 1 173 ? -7.054 -9.533 -8.530 1.00 93.81 173 LYS A CA 1
ATOM 1389 C C . LYS A 1 173 ? -8.550 -9.249 -8.747 1.00 93.81 173 LYS A C 1
ATOM 1391 O O . LYS A 1 173 ? -8.946 -8.865 -9.840 1.00 93.81 173 LYS A O 1
ATOM 1396 N N . ALA A 1 174 ? -9.387 -9.468 -7.729 1.00 93.38 174 ALA A N 1
ATOM 1397 C CA . ALA A 1 174 ? -10.826 -9.194 -7.785 1.00 93.38 174 ALA A CA 1
ATOM 1398 C C . ALA A 1 174 ? -11.169 -7.701 -7.596 1.00 93.38 174 ALA A C 1
ATOM 1400 O O . ALA A 1 174 ? -12.302 -7.294 -7.845 1.00 93.38 174 ALA A O 1
ATOM 1401 N N . ARG A 1 175 ? -10.200 -6.885 -7.160 1.00 93.31 175 ARG A N 1
ATOM 1402 C CA . ARG A 1 175 ? -10.291 -5.431 -6.987 1.00 93.31 175 ARG A CA 1
ATOM 1403 C C . ARG A 1 175 ? -9.289 -4.766 -7.948 1.00 93.31 175 ARG A C 1
ATOM 1405 O O . ARG A 1 175 ? -8.169 -4.475 -7.528 1.00 93.31 175 ARG A O 1
ATOM 1412 N N . PRO A 1 176 ? -9.654 -4.525 -9.222 1.00 92.94 176 PRO A N 1
ATOM 1413 C CA . PRO A 1 176 ? -8.701 -4.155 -10.276 1.00 92.94 176 PRO A CA 1
ATOM 1414 C C . PRO A 1 176 ? -7.872 -2.909 -9.945 1.00 92.94 176 PRO A C 1
ATOM 1416 O O . PRO A 1 176 ? -6.654 -2.956 -10.091 1.00 92.94 176 PRO A O 1
ATOM 1419 N N . ASP A 1 177 ? -8.480 -1.864 -9.371 1.00 94.44 177 ASP A N 1
ATOM 1420 C CA . ASP A 1 177 ? -7.746 -0.661 -8.948 1.00 94.44 177 ASP A CA 1
ATOM 1421 C C . ASP A 1 177 ? -6.689 -0.963 -7.870 1.00 94.44 177 ASP A C 1
ATOM 1423 O O . ASP A 1 177 ? -5.607 -0.384 -7.862 1.00 94.44 177 ASP A O 1
ATOM 1427 N N . HIS A 1 178 ? -6.976 -1.887 -6.945 1.00 95.19 178 HIS A N 1
ATOM 1428 C CA . HIS A 1 178 ? -6.030 -2.263 -5.889 1.00 95.19 178 HIS A CA 1
ATOM 1429 C C . HIS A 1 178 ? -4.904 -3.123 -6.460 1.00 95.19 178 HIS A C 1
ATOM 1431 O O . HIS A 1 178 ? -3.734 -2.856 -6.188 1.00 95.19 178 HIS A O 1
ATOM 1437 N N . ALA A 1 179 ? -5.244 -4.117 -7.288 1.00 96.75 179 ALA A N 1
ATOM 1438 C CA . ALA A 1 179 ? -4.262 -4.927 -8.004 1.00 96.75 179 ALA A CA 1
ATOM 1439 C C . ALA A 1 179 ? -3.314 -4.053 -8.839 1.00 96.75 179 ALA A C 1
ATOM 1441 O O . ALA A 1 179 ? -2.098 -4.246 -8.776 1.00 96.75 179 ALA A O 1
ATOM 1442 N N . PHE A 1 180 ? -3.851 -3.038 -9.525 1.00 97.69 180 PHE A N 1
ATOM 1443 C CA . PHE A 1 180 ? -3.063 -2.045 -10.244 1.00 97.69 180 PHE A CA 1
ATOM 1444 C C . PHE A 1 180 ? -2.109 -1.289 -9.315 1.00 97.69 180 PHE A C 1
ATOM 1446 O O . PHE A 1 180 ? -0.915 -1.225 -9.605 1.00 97.69 180 PHE A O 1
ATOM 1453 N N . VAL A 1 181 ? -2.590 -0.754 -8.186 1.00 97.19 181 VAL A N 1
ATOM 1454 C CA . VAL A 1 181 ? -1.739 -0.031 -7.224 1.00 97.19 181 VAL A CA 1
ATOM 1455 C C . VAL A 1 181 ? -0.602 -0.906 -6.703 1.00 97.19 181 VAL A C 1
ATOM 1457 O O . VAL A 1 181 ? 0.552 -0.476 -6.716 1.00 97.19 181 VAL A O 1
ATOM 1460 N N . TYR A 1 182 ? -0.885 -2.141 -6.288 1.00 98.25 182 TYR A N 1
ATOM 1461 C CA . TYR A 1 182 ? 0.154 -3.066 -5.829 1.00 98.25 182 TYR A CA 1
ATOM 1462 C C . TYR A 1 182 ? 1.134 -3.425 -6.955 1.00 98.25 182 TYR A C 1
ATOM 1464 O O . TYR A 1 182 ? 2.347 -3.440 -6.740 1.00 98.25 182 TYR A O 1
ATOM 1472 N N . GLY A 1 183 ? 0.638 -3.631 -8.177 1.00 97.94 183 GLY A N 1
ATOM 1473 C CA . GLY A 1 183 ? 1.467 -3.844 -9.361 1.00 97.94 183 GLY A CA 1
ATOM 1474 C C . GLY A 1 183 ? 2.379 -2.652 -9.664 1.00 97.94 183 GLY A C 1
ATOM 1475 O O . GLY A 1 183 ? 3.573 -2.830 -9.900 1.00 97.94 183 GLY A O 1
ATOM 1476 N N . LEU A 1 184 ? 1.859 -1.429 -9.590 1.00 97.50 184 LEU A N 1
ATOM 1477 C CA . LEU A 1 184 ? 2.619 -0.198 -9.785 1.00 97.50 184 LEU A CA 1
ATOM 1478 C C . LEU A 1 184 ? 3.706 -0.031 -8.712 1.00 97.50 184 LEU A C 1
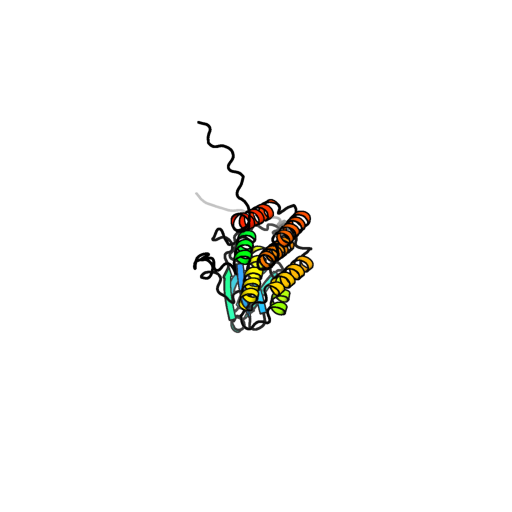ATOM 1480 O O . LEU A 1 184 ? 4.862 0.246 -9.035 1.00 97.50 184 LEU A O 1
ATOM 1484 N N . MET A 1 185 ? 3.360 -0.274 -7.446 1.00 96.94 185 MET A N 1
ATOM 1485 C CA . MET A 1 185 ? 4.294 -0.228 -6.317 1.00 96.94 185 MET A CA 1
ATOM 1486 C C . MET A 1 185 ? 5.389 -1.289 -6.425 1.00 96.94 185 MET A C 1
ATOM 1488 O O . MET A 1 185 ? 6.548 -1.010 -6.116 1.00 96.94 185 MET A O 1
ATOM 1492 N N . ARG A 1 186 ? 5.064 -2.486 -6.929 1.00 97.56 186 ARG A N 1
ATOM 1493 C CA . ARG A 1 186 ? 6.049 -3.529 -7.249 1.00 97.56 186 ARG A CA 1
ATOM 1494 C C . ARG A 1 186 ? 7.066 -3.027 -8.269 1.00 97.56 186 ARG A C 1
ATOM 1496 O O . ARG A 1 186 ? 8.264 -3.188 -8.049 1.00 97.56 186 ARG A O 1
ATOM 1503 N N . VAL A 1 187 ? 6.616 -2.409 -9.365 1.00 96.38 187 VAL A N 1
ATOM 1504 C CA . VAL A 1 187 ? 7.526 -1.855 -10.385 1.00 96.38 187 VAL A CA 1
ATOM 1505 C C . VAL A 1 187 ? 8.391 -0.736 -9.797 1.00 96.38 187 VAL A C 1
ATOM 1507 O O . VAL A 1 187 ? 9.591 -0.690 -10.066 1.00 96.38 187 VAL A O 1
ATOM 1510 N N . ALA A 1 188 ? 7.817 0.128 -8.958 1.00 93.81 188 ALA A N 1
ATOM 1511 C CA . ALA A 1 188 ? 8.563 1.168 -8.257 1.00 93.81 188 ALA A CA 1
ATOM 1512 C C . ALA A 1 188 ? 9.650 0.607 -7.334 1.00 93.81 188 ALA A C 1
ATOM 1514 O O . ALA A 1 188 ? 10.797 1.039 -7.408 1.00 93.81 188 ALA A O 1
ATOM 1515 N N . ALA A 1 189 ? 9.323 -0.392 -6.513 1.00 93.44 189 ALA A N 1
ATOM 1516 C CA . ALA A 1 189 ? 10.294 -1.052 -5.645 1.00 93.44 189 ALA A CA 1
ATOM 1517 C C . ALA A 1 189 ? 11.373 -1.803 -6.444 1.00 93.44 189 ALA A C 1
ATOM 1519 O O . ALA A 1 189 ? 12.526 -1.861 -6.026 1.00 93.44 189 ALA A O 1
ATOM 1520 N N . LEU A 1 190 ? 11.024 -2.348 -7.614 1.00 93.62 190 LEU A N 1
ATOM 1521 C CA . LEU A 1 190 ? 11.967 -3.025 -8.503 1.00 93.62 190 LEU A CA 1
ATOM 1522 C C . LEU A 1 190 ? 13.007 -2.053 -9.085 1.00 93.62 190 LEU A C 1
ATOM 1524 O O . LEU A 1 190 ? 14.181 -2.409 -9.205 1.00 93.62 190 LEU A O 1
ATOM 1528 N N . ALA A 1 191 ? 12.604 -0.816 -9.395 1.00 89.00 191 ALA A N 1
ATOM 1529 C CA . ALA A 1 191 ? 13.485 0.222 -9.942 1.00 89.00 191 ALA A CA 1
ATOM 1530 C C . ALA A 1 191 ? 14.666 0.590 -9.021 1.00 89.00 191 ALA A C 1
ATOM 1532 O O . ALA A 1 191 ? 15.642 1.184 -9.478 1.00 89.00 191 ALA A O 1
ATOM 1533 N N . ASP A 1 192 ? 14.595 0.200 -7.747 1.00 82.50 192 ASP A N 1
ATOM 1534 C CA . ASP A 1 192 ? 15.624 0.424 -6.737 1.00 82.50 192 ASP A CA 1
ATOM 1535 C C . ASP A 1 192 ? 16.913 -0.390 -6.957 1.00 82.50 192 ASP A C 1
ATOM 1537 O O . ASP A 1 192 ? 18.001 0.020 -6.543 1.00 82.50 192 ASP A O 1
ATOM 1541 N N . PHE A 1 193 ? 16.809 -1.569 -7.578 1.00 83.88 193 PHE A N 1
ATOM 1542 C CA . PHE A 1 193 ? 17.935 -2.509 -7.687 1.00 83.88 193 PHE A CA 1
ATOM 1543 C C . PHE A 1 193 ? 17.997 -3.303 -8.997 1.00 83.88 193 PHE A C 1
ATOM 1545 O O . PHE A 1 193 ? 19.004 -3.970 -9.245 1.00 83.88 193 PHE A O 1
ATOM 1552 N N . ALA A 1 194 ? 16.945 -3.281 -9.813 1.00 86.44 194 ALA A N 1
ATOM 1553 C CA . ALA A 1 194 ? 16.888 -4.016 -11.070 1.00 86.44 194 ALA A CA 1
ATOM 1554 C C . ALA A 1 194 ? 17.553 -3.263 -12.226 1.00 86.44 194 ALA A C 1
ATOM 1556 O O . ALA A 1 194 ? 17.753 -2.046 -12.189 1.00 86.44 194 ALA A O 1
ATOM 1557 N N . ARG A 1 195 ? 17.863 -3.994 -13.300 1.00 86.44 195 ARG A N 1
ATOM 1558 C CA . ARG A 1 195 ? 18.371 -3.385 -14.538 1.00 86.44 195 ARG A CA 1
ATOM 1559 C C . ARG A 1 195 ? 17.262 -2.600 -15.253 1.00 86.44 195 ARG A C 1
ATOM 1561 O O . ARG A 1 195 ? 16.100 -3.002 -15.181 1.00 86.44 195 ARG A O 1
ATOM 1568 N N . PRO A 1 196 ? 17.588 -1.547 -16.030 1.00 87.94 196 PRO A N 1
ATOM 1569 C CA . PRO A 1 196 ? 16.583 -0.781 -16.772 1.00 87.94 196 PRO A CA 1
ATOM 1570 C C . PRO A 1 196 ? 15.670 -1.643 -17.657 1.00 87.94 196 PRO A C 1
ATOM 1572 O O . PRO A 1 196 ? 14.465 -1.401 -17.703 1.00 87.94 196 PRO A O 1
ATOM 1575 N N . ASP A 1 197 ? 16.207 -2.679 -18.306 1.00 88.88 197 ASP A N 1
ATOM 1576 C CA . ASP A 1 197 ? 15.424 -3.582 -19.160 1.00 88.88 197 ASP A CA 1
ATOM 1577 C C . ASP A 1 197 ? 14.412 -4.428 -18.377 1.00 88.88 197 ASP A C 1
ATOM 1579 O O . ASP A 1 197 ? 13.302 -4.659 -18.859 1.00 88.88 197 ASP A O 1
ATOM 1583 N N . GLU A 1 198 ? 14.759 -4.841 -17.155 1.00 91.44 198 GLU A N 1
ATOM 1584 C CA . GLU A 1 198 ? 13.865 -5.576 -16.251 1.00 91.44 198 GLU A CA 1
ATOM 1585 C C . GLU A 1 198 ? 12.715 -4.675 -15.789 1.00 91.44 198 GLU A C 1
ATOM 1587 O O . GLU A 1 198 ? 11.552 -5.076 -15.830 1.00 91.44 198 GLU A O 1
ATOM 1592 N N . VAL A 1 199 ? 13.015 -3.416 -15.451 1.00 92.25 199 VAL A N 1
ATOM 1593 C CA . VAL A 1 199 ? 11.998 -2.415 -15.097 1.00 92.25 199 VAL A CA 1
ATOM 1594 C C . VAL A 1 199 ? 11.082 -2.127 -16.291 1.00 92.25 199 VAL A C 1
ATOM 1596 O O . VAL A 1 199 ? 9.863 -2.110 -16.140 1.00 92.25 199 VAL A O 1
ATOM 1599 N N . GLN A 1 200 ? 11.627 -1.957 -17.503 1.00 92.38 200 GLN A N 1
ATOM 1600 C CA . GLN A 1 200 ? 10.807 -1.757 -18.706 1.00 92.38 200 GLN A CA 1
ATOM 1601 C C . GLN A 1 200 ? 9.949 -2.987 -19.034 1.00 92.38 200 GLN A C 1
ATOM 1603 O O . GLN A 1 200 ? 8.811 -2.834 -19.479 1.00 92.38 200 GLN A O 1
ATOM 1608 N N . ALA A 1 201 ? 10.459 -4.202 -18.817 1.00 95.00 201 ALA A N 1
ATOM 1609 C CA . ALA A 1 201 ? 9.665 -5.417 -18.956 1.00 95.00 201 ALA A CA 1
ATOM 1610 C C . ALA A 1 201 ? 8.504 -5.445 -17.952 1.00 95.00 201 ALA A C 1
ATOM 1612 O O . ALA A 1 201 ? 7.377 -5.728 -18.353 1.00 95.00 201 ALA A O 1
ATOM 1613 N N . ALA A 1 202 ? 8.749 -5.072 -16.694 1.00 96.00 202 ALA A N 1
ATOM 1614 C CA . ALA A 1 202 ? 7.717 -5.005 -15.664 1.00 96.00 202 ALA A CA 1
ATOM 1615 C C . ALA A 1 202 ? 6.651 -3.930 -15.961 1.00 96.00 202 ALA A C 1
ATOM 1617 O O . ALA A 1 202 ? 5.464 -4.194 -15.797 1.00 96.00 202 ALA A O 1
ATOM 1618 N N . ILE A 1 203 ? 7.039 -2.760 -16.490 1.00 96.12 203 ILE A N 1
ATOM 1619 C CA . ILE A 1 203 ? 6.089 -1.729 -16.958 1.00 96.12 203 ILE A CA 1
ATOM 1620 C C . ILE A 1 203 ? 5.204 -2.267 -18.089 1.00 96.12 203 ILE A C 1
ATOM 1622 O O . ILE A 1 203 ? 3.995 -2.059 -18.069 1.00 96.12 203 ILE A O 1
ATOM 1626 N N . ARG A 1 204 ? 5.778 -2.982 -19.068 1.00 96.25 204 ARG A N 1
ATOM 1627 C CA . ARG A 1 204 ? 4.999 -3.591 -20.165 1.00 96.25 204 ARG A CA 1
ATOM 1628 C C . ARG A 1 204 ? 4.026 -4.658 -19.665 1.00 96.25 204 ARG A C 1
ATOM 1630 O O . ARG A 1 204 ? 2.920 -4.751 -20.181 1.00 96.25 204 ARG A O 1
ATOM 1637 N N . GLN A 1 205 ? 4.434 -5.456 -18.679 1.00 96.38 205 GLN A N 1
ATOM 1638 C CA . GLN A 1 205 ? 3.552 -6.437 -18.041 1.00 96.38 205 GLN A CA 1
ATOM 1639 C C . GLN A 1 205 ? 2.397 -5.752 -17.304 1.00 96.38 205 GLN A C 1
ATOM 1641 O O . GLN A 1 205 ? 1.262 -6.200 -17.425 1.00 96.38 205 GLN A O 1
ATOM 1646 N N . LEU A 1 206 ? 2.674 -4.653 -16.595 1.00 96.88 206 LEU A N 1
ATOM 1647 C CA . LEU A 1 206 ? 1.650 -3.864 -15.913 1.00 96.88 206 LEU A CA 1
ATOM 1648 C C . LEU A 1 206 ? 0.642 -3.264 -16.909 1.00 96.88 206 LEU A C 1
ATOM 1650 O O . LEU A 1 206 ? -0.555 -3.385 -16.688 1.00 96.88 206 LEU A O 1
ATOM 1654 N N . ASP A 1 207 ? 1.114 -2.698 -18.027 1.00 96.62 207 ASP A N 1
ATOM 1655 C CA . ASP A 1 207 ? 0.264 -2.143 -19.101 1.00 96.62 207 ASP A CA 1
ATOM 1656 C C . ASP A 1 207 ? -0.618 -3.215 -19.755 1.00 96.62 207 ASP A C 1
ATOM 1658 O O . ASP A 1 207 ? -1.789 -2.982 -20.034 1.00 96.62 207 ASP A O 1
ATOM 1662 N N . ALA A 1 208 ? -0.078 -4.421 -19.956 1.00 96.75 208 ALA A N 1
ATOM 1663 C CA . ALA A 1 208 ? -0.842 -5.540 -20.498 1.00 96.75 208 ALA A CA 1
ATOM 1664 C C . ALA A 1 208 ? -1.912 -6.063 -19.523 1.00 96.75 208 ALA A C 1
ATOM 1666 O O . ALA A 1 208 ? -2.977 -6.489 -19.963 1.00 96.75 208 ALA A O 1
ATOM 1667 N N . ALA A 1 209 ? -1.625 -6.051 -18.219 1.00 95.81 209 ALA A N 1
ATOM 1668 C CA . ALA A 1 209 ? -2.549 -6.509 -17.184 1.00 95.81 209 ALA A CA 1
ATOM 1669 C C . ALA A 1 209 ? -3.636 -5.475 -16.847 1.00 95.81 209 ALA A C 1
ATOM 1671 O O . ALA A 1 209 ? -4.735 -5.870 -16.468 1.00 95.81 209 ALA A O 1
ATOM 1672 N N . HIS A 1 210 ? -3.329 -4.182 -16.999 1.00 95.88 210 HIS A N 1
ATOM 1673 C CA . HIS A 1 210 ? -4.173 -3.057 -16.587 1.00 95.88 210 HIS A CA 1
ATOM 1674 C C . HIS A 1 210 ? -4.271 -1.966 -17.672 1.00 95.88 210 HIS A C 1
ATOM 1676 O O . HIS A 1 210 ? -3.855 -0.820 -17.448 1.00 95.88 210 HIS A O 1
ATOM 1682 N N . PRO A 1 211 ? -4.796 -2.283 -18.871 1.00 94.88 211 PRO A N 1
ATOM 1683 C CA . PRO A 1 211 ? -4.875 -1.332 -19.983 1.00 94.88 211 PRO A CA 1
ATOM 1684 C C . PRO A 1 211 ? -5.746 -0.100 -19.680 1.00 94.88 211 PRO A C 1
ATOM 1686 O O . PRO A 1 211 ? -5.562 0.957 -20.289 1.00 94.88 211 PRO A O 1
ATOM 1689 N N . GLU A 1 212 ? -6.683 -0.204 -18.738 1.00 95.38 212 GLU A N 1
ATOM 1690 C CA . GLU A 1 212 ? -7.520 0.889 -18.244 1.00 95.38 212 GLU A CA 1
ATOM 1691 C C . GLU A 1 212 ? -6.715 1.997 -17.544 1.00 95.38 212 GLU A C 1
ATOM 1693 O O . GLU A 1 212 ? -7.099 3.164 -17.614 1.00 95.38 212 GLU A O 1
ATOM 1698 N N . HIS A 1 213 ? -5.557 1.661 -16.966 1.00 95.69 213 HIS A N 1
ATOM 1699 C CA . HIS A 1 213 ? -4.671 2.582 -16.243 1.00 95.69 213 HIS A CA 1
ATOM 1700 C C . HIS A 1 213 ? -3.478 3.057 -17.089 1.00 95.69 213 HIS A C 1
ATOM 1702 O O . HIS A 1 213 ? -2.444 3.506 -16.584 1.00 95.69 213 HIS A O 1
ATOM 1708 N N . ARG A 1 214 ? -3.584 2.962 -18.418 1.00 93.94 214 ARG A N 1
ATOM 1709 C CA . ARG A 1 214 ? -2.484 3.281 -19.338 1.00 93.94 214 ARG A CA 1
ATOM 1710 C C . ARG A 1 214 ? -1.928 4.695 -19.158 1.00 93.94 214 ARG A C 1
ATOM 1712 O O . ARG A 1 214 ? -0.729 4.909 -19.334 1.00 93.94 214 ARG A O 1
ATOM 1719 N N . ARG A 1 215 ? -2.768 5.681 -18.825 1.00 93.94 215 ARG A N 1
ATOM 1720 C CA . ARG A 1 215 ? -2.319 7.073 -18.622 1.00 93.94 215 ARG A CA 1
ATOM 1721 C C . ARG A 1 215 ? -1.410 7.183 -17.400 1.00 93.94 215 ARG A C 1
ATOM 1723 O O . ARG A 1 215 ? -0.357 7.812 -17.476 1.00 93.94 215 ARG A O 1
ATOM 1730 N N . GLU A 1 216 ? -1.793 6.538 -16.310 1.00 93.88 216 GLU A N 1
ATOM 1731 C CA . GLU A 1 216 ? -1.068 6.449 -15.048 1.00 93.88 216 GLU A CA 1
ATOM 1732 C C . GLU A 1 216 ? 0.267 5.722 -15.239 1.00 93.88 216 GLU A C 1
ATOM 1734 O O . GLU A 1 216 ? 1.311 6.214 -14.808 1.00 93.88 216 GLU A O 1
ATOM 1739 N N . ILE A 1 217 ? 0.254 4.603 -15.970 1.00 95.38 217 ILE A N 1
ATOM 1740 C CA . ILE A 1 217 ? 1.450 3.816 -16.299 1.00 95.38 217 ILE A CA 1
ATOM 1741 C C . ILE A 1 217 ? 2.423 4.627 -17.158 1.00 95.38 217 ILE A C 1
ATOM 1743 O O . ILE A 1 217 ? 3.627 4.637 -16.894 1.00 95.38 217 ILE A O 1
ATOM 1747 N N . LEU A 1 218 ? 1.920 5.343 -18.169 1.00 92.75 218 LEU A N 1
ATOM 1748 C CA . LEU A 1 218 ? 2.742 6.228 -18.995 1.00 92.75 218 LEU A CA 1
ATOM 1749 C C . LEU A 1 218 ? 3.341 7.367 -18.168 1.00 92.75 218 LEU A C 1
ATOM 1751 O O . LEU A 1 218 ? 4.534 7.637 -18.301 1.00 92.75 218 LEU A O 1
ATOM 1755 N N . ARG A 1 219 ? 2.551 7.999 -17.291 1.00 91.31 219 ARG A N 1
ATOM 1756 C CA . ARG A 1 219 ? 3.021 9.061 -16.390 1.00 91.31 219 ARG A CA 1
ATOM 1757 C C . ARG A 1 219 ? 4.149 8.563 -15.486 1.00 91.31 219 ARG A C 1
ATOM 1759 O O . ARG A 1 219 ? 5.196 9.200 -15.416 1.00 91.31 219 ARG A O 1
ATOM 1766 N N . PHE A 1 220 ? 3.967 7.403 -14.860 1.00 91.56 220 PHE A N 1
ATOM 1767 C CA . PHE A 1 220 ? 4.994 6.758 -14.045 1.00 91.56 220 PHE A CA 1
ATOM 1768 C C . PHE A 1 220 ? 6.255 6.428 -14.859 1.00 91.56 220 PHE A C 1
ATOM 1770 O O . PHE A 1 220 ? 7.370 6.772 -14.469 1.00 91.56 220 PHE A O 1
ATOM 1777 N N . GLY A 1 221 ? 6.092 5.804 -16.028 1.00 89.75 221 GLY A N 1
ATOM 1778 C CA . GLY A 1 221 ? 7.205 5.419 -16.892 1.00 89.75 221 GLY A CA 1
ATOM 1779 C C . GLY A 1 221 ? 7.997 6.606 -17.450 1.00 89.75 221 GLY A C 1
ATOM 1780 O O . GLY A 1 221 ? 9.207 6.485 -17.643 1.00 89.75 221 GLY A O 1
ATOM 1781 N N . LEU A 1 222 ? 7.345 7.746 -17.708 1.00 88.25 222 LEU A N 1
ATOM 1782 C CA . LEU A 1 222 ? 8.009 8.995 -18.094 1.00 88.25 222 LEU A CA 1
ATOM 1783 C C . LEU A 1 222 ? 8.836 9.562 -16.938 1.00 88.25 222 LEU A C 1
ATOM 1785 O O . LEU A 1 222 ? 10.018 9.824 -17.145 1.00 88.25 222 LEU A O 1
ATOM 1789 N N . ALA A 1 223 ? 8.267 9.640 -15.731 1.00 84.75 223 ALA A N 1
ATOM 1790 C CA . ALA A 1 223 ? 8.983 10.102 -14.540 1.00 84.75 223 ALA A CA 1
ATOM 1791 C C . ALA A 1 223 ? 10.231 9.249 -14.252 1.00 84.75 223 ALA A C 1
ATOM 1793 O O . ALA A 1 223 ? 11.316 9.775 -14.022 1.00 84.75 223 ALA A O 1
ATOM 1794 N N . LEU A 1 224 ? 10.124 7.921 -14.388 1.00 82.75 224 LEU A N 1
ATOM 1795 C CA . LEU A 1 224 ? 11.287 7.039 -14.266 1.00 82.75 224 LEU A CA 1
ATOM 1796 C C . LEU A 1 224 ? 12.365 7.322 -15.325 1.00 82.75 224 LEU A C 1
ATOM 1798 O O . LEU A 1 224 ? 13.550 7.18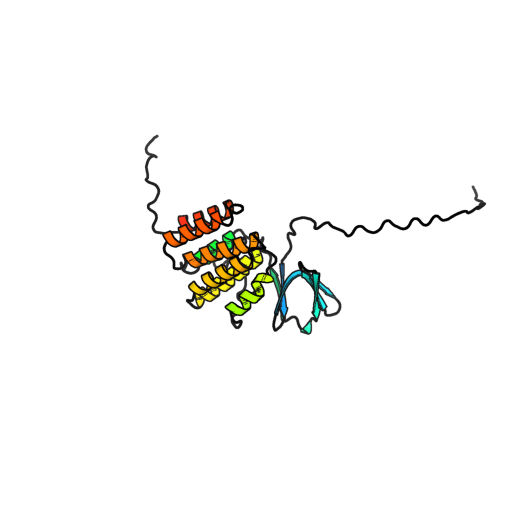7 -15.036 1.00 82.75 224 LEU A O 1
ATOM 1802 N N . ARG A 1 225 ? 11.979 7.673 -16.560 1.00 75.38 225 ARG A N 1
ATOM 1803 C CA . ARG A 1 225 ? 12.906 7.896 -17.686 1.00 75.38 225 ARG A CA 1
ATOM 1804 C C . ARG A 1 225 ? 13.614 9.238 -17.634 1.00 75.38 225 ARG A C 1
ATOM 1806 O O . ARG A 1 225 ? 14.794 9.273 -17.963 1.00 75.38 225 ARG A O 1
ATOM 1813 N N . GLU A 1 226 ? 12.909 10.308 -17.280 1.00 66.44 226 GLU A N 1
ATOM 1814 C CA . GLU A 1 226 ? 13.491 11.651 -17.147 1.00 66.44 226 GLU A CA 1
ATOM 1815 C C . GLU A 1 226 ? 14.602 11.685 -16.092 1.00 66.44 226 GLU A C 1
ATOM 1817 O O . GLU A 1 226 ? 15.527 12.486 -16.185 1.00 66.44 226 GLU A O 1
ATOM 1822 N N . GLU A 1 227 ? 14.560 10.749 -15.145 1.00 59.50 227 GLU A N 1
ATOM 1823 C CA . GLU A 1 227 ? 15.516 10.665 -14.051 1.00 59.50 227 GLU A CA 1
ATOM 1824 C C . GLU A 1 227 ? 16.513 9.496 -14.160 1.00 59.50 227 GLU A C 1
ATOM 1826 O O . GLU A 1 227 ? 17.373 9.344 -13.291 1.00 59.50 227 GLU A O 1
ATOM 1831 N N . LEU A 1 228 ? 16.432 8.625 -15.174 1.00 53.12 228 LEU A N 1
ATOM 1832 C CA . LEU A 1 228 ? 17.424 7.560 -15.388 1.00 53.12 228 LEU A CA 1
ATOM 1833 C C . LEU A 1 228 ? 18.687 8.155 -16.051 1.00 53.12 228 LEU A C 1
ATOM 1835 O O . LEU A 1 228 ? 18.590 8.666 -17.165 1.00 53.12 228 LEU A O 1
ATOM 1839 N N . PRO A 1 229 ? 19.874 8.072 -15.414 1.00 44.12 229 PRO A N 1
ATOM 1840 C CA . PRO A 1 229 ? 21.068 8.813 -15.840 1.00 44.12 229 PRO A CA 1
ATOM 1841 C C . PRO A 1 229 ? 21.673 8.380 -17.191 1.00 44.12 229 PRO A C 1
ATOM 1843 O O . PRO A 1 229 ? 22.466 9.128 -17.752 1.00 44.12 229 PRO A O 1
ATOM 1846 N N . ASP A 1 230 ? 21.282 7.228 -17.747 1.00 47.81 230 ASP A N 1
ATOM 1847 C CA . ASP A 1 230 ? 21.985 6.597 -18.879 1.00 47.81 230 ASP A CA 1
ATOM 1848 C C . ASP A 1 230 ? 21.233 6.617 -20.220 1.00 47.81 230 ASP A C 1
ATOM 1850 O O . ASP A 1 230 ? 21.468 5.766 -21.083 1.00 47.81 230 ASP A O 1
ATOM 1854 N N . ARG A 1 231 ? 20.334 7.582 -20.462 1.00 45.81 231 ARG A N 1
ATOM 1855 C CA . ARG A 1 231 ? 19.803 7.769 -21.824 1.00 45.81 231 ARG A CA 1
ATOM 1856 C C . ARG A 1 231 ? 20.625 8.788 -22.614 1.00 45.81 231 ARG A C 1
ATOM 1858 O O . ARG A 1 231 ? 20.748 9.928 -22.165 1.00 45.81 231 ARG A O 1
ATOM 1865 N N . PRO A 1 232 ? 21.114 8.447 -23.827 1.00 39.25 232 PRO A N 1
ATOM 1866 C CA . PRO A 1 232 ? 21.573 9.467 -24.753 1.00 39.25 232 PRO A CA 1
ATOM 1867 C C . PRO A 1 232 ? 20.380 10.382 -25.034 1.00 39.25 232 PRO A C 1
ATOM 1869 O O . PRO A 1 232 ? 19.301 9.916 -25.417 1.00 39.25 232 PRO A O 1
ATOM 1872 N N . GLY A 1 233 ? 20.557 11.678 -24.775 1.00 41.31 233 GLY A N 1
ATOM 1873 C CA . GLY A 1 233 ? 19.548 12.680 -25.091 1.00 41.31 233 GLY A CA 1
ATOM 1874 C C . GLY A 1 233 ? 19.128 12.573 -26.562 1.00 41.31 233 GLY A C 1
ATOM 1875 O O . GLY A 1 233 ? 19.900 12.066 -27.385 1.00 41.31 233 GLY A O 1
ATOM 1876 N N . PRO A 1 234 ? 17.912 13.024 -26.915 1.00 34.78 234 PRO A N 1
ATOM 1877 C CA . PRO A 1 234 ? 17.471 13.005 -28.304 1.00 34.78 234 PRO A CA 1
ATOM 1878 C C . PRO A 1 234 ? 18.546 13.663 -29.183 1.00 34.78 234 PRO A C 1
ATOM 1880 O O . PRO A 1 234 ? 19.121 14.677 -28.764 1.00 34.78 234 PRO A O 1
ATOM 1883 N N . PRO A 1 235 ? 18.865 13.099 -30.367 1.00 36.53 235 PRO A N 1
ATOM 1884 C CA . PRO A 1 235 ? 19.879 13.677 -31.232 1.00 36.53 235 PRO A CA 1
ATOM 1885 C C . PRO A 1 235 ? 19.514 15.139 -31.479 1.00 36.53 235 PRO A C 1
ATOM 1887 O O . PRO A 1 235 ? 18.410 15.443 -31.931 1.00 36.53 235 PRO A O 1
ATOM 1890 N N . ARG A 1 236 ? 20.434 16.048 -31.131 1.00 45.38 236 ARG A N 1
ATOM 1891 C CA . ARG A 1 236 ? 20.343 17.474 -31.458 1.00 45.38 236 ARG A CA 1
ATOM 1892 C C . ARG A 1 236 ? 20.390 17.611 -32.976 1.00 45.38 236 ARG A C 1
ATOM 1894 O O . ARG A 1 236 ? 21.436 17.877 -33.553 1.00 45.38 236 ARG A O 1
ATOM 1901 N N . ILE A 1 237 ? 19.254 17.411 -33.624 1.00 48.56 237 ILE A N 1
ATOM 1902 C CA . ILE A 1 237 ? 19.063 17.708 -35.031 1.00 48.56 237 ILE A CA 1
ATOM 1903 C C . ILE A 1 237 ? 17.933 18.734 -35.097 1.00 48.56 237 ILE A C 1
ATOM 1905 O O . ILE A 1 237 ? 16.784 18.448 -34.779 1.00 48.56 237 ILE A O 1
ATOM 1909 N N . LEU A 1 238 ? 18.342 19.938 -35.515 1.00 44.91 238 LEU A N 1
ATOM 1910 C CA . LEU A 1 238 ? 17.545 21.087 -35.957 1.00 44.91 238 LEU A CA 1
ATOM 1911 C C . LEU A 1 238 ? 16.967 22.011 -34.877 1.00 44.91 238 LEU A C 1
ATOM 1913 O O . LEU A 1 238 ? 15.772 22.004 -34.614 1.00 44.91 238 LEU A O 1
ATOM 1917 N N . LYS A 1 239 ? 17.804 22.948 -34.412 1.00 34.31 239 LYS A N 1
ATOM 1918 C CA . LYS A 1 239 ? 17.503 24.394 -34.524 1.00 34.31 239 LYS A CA 1
ATOM 1919 C C . LYS A 1 239 ? 18.775 25.190 -34.841 1.00 34.31 239 LYS A C 1
ATOM 1921 O O . LYS A 1 239 ? 19.193 26.070 -34.105 1.00 34.31 239 LYS A O 1
ATOM 1926 N N . GLY A 1 240 ? 19.384 24.843 -35.969 1.00 41.47 240 GLY A N 1
ATOM 1927 C CA . GLY A 1 240 ? 19.991 25.819 -36.865 1.00 41.47 240 GLY A CA 1
ATOM 1928 C C . GLY A 1 240 ? 19.095 25.868 -38.095 1.00 41.47 240 GLY A C 1
ATOM 1929 O O . GLY A 1 240 ? 19.328 25.116 -39.027 1.00 41.47 240 GLY A O 1
ATOM 1930 N N . LEU A 1 241 ? 17.993 26.618 -38.017 1.00 39.25 241 LEU A N 1
ATOM 1931 C CA . LEU A 1 241 ? 17.133 27.004 -39.143 1.00 39.25 241 LEU A CA 1
ATOM 1932 C C . LEU A 1 241 ? 16.184 28.112 -38.658 1.00 39.25 241 LEU A C 1
ATOM 1934 O O . LEU A 1 241 ? 15.014 27.868 -38.358 1.00 39.25 241 LEU A O 1
ATOM 1938 N N . LYS A 1 242 ? 16.768 29.302 -38.502 1.00 35.53 242 LYS A N 1
ATOM 1939 C CA . LYS A 1 242 ? 16.294 30.645 -38.881 1.00 35.53 242 LYS A CA 1
ATOM 1940 C C . LYS A 1 242 ? 16.983 31.683 -38.010 1.00 35.53 242 LYS A C 1
ATOM 1942 O O . LYS A 1 242 ? 16.871 31.567 -36.772 1.00 35.53 242 LYS A O 1
#

Secondary structure (DSSP, 8-state):
---------------PPPP--------SS--PPEEEEEESS-EEEEEEEEEETTEEEEE-SS-EEEEEGGGEEEEEEE-TTSSTT-SHHHHHHHHHTTTTT----TTTTTTS-TTSSS-TTS-HHHHHHHHGGG--SHHHHHHHHHHHHHHHHHTT-HHHHHHHHHHHHHHTTTSHHHHHHHHHHHHHHHTTTS-HHHHHHHHHHHHHH-GGGHHHHHHHHHHHHHT-TTPPPPP-------

pLDDT: mean 76.86, std 21.88, range [28.75, 98.25]